Protein AF-A0AAV4MID6-F1 (afdb_monomer_lite)

Foldseek 3Di:
DAAAEEAADADQVVQVVVQVVCVVVDPFFEDGDEVVVVLVVDDLVRVVVVVVRGRYYYYYLQSLLVCQVVCSDDQLSHAEYEYEQLLQLDDPRSVLNSLVSLVPDDPNSHHHYHYDHPDNHPDDDDPVCVVVSQVVSCVSRVHDDDDDPCVPVVVVVDDDDDDDDDDDDDDDDPPVNVVVVVVVVVVVVVPDPDPPPDPPPPDDDD

Radius of gyration: 27.89 Å; chains: 1; bounding box: 50×65×73 Å

pLDDT: mean 86.27, std 14.61, range [38.69, 98.69]

InterPro domains:
  IPR011545 DEAD/DEAH-box helicase domain [PF00270] (3-120)
  IPR014001 Helicase superfamily 1/2, ATP-binding domain [PS51192] (1-138)
  IPR027417 P-loop containing nucleoside triphosphate hydrolase [G3DSA:3.40.50.300] (1-186)
  IPR027417 P-loop containing nucleoside triphosphate hydrolase [SSF52540] (3-129)
  IPR051363 RIG-I-like Receptor (RLR) Helicase [PTHR14074] (3-171)

Structure (mmCIF, N/CA/C/O backbone):
data_AF-A0AAV4MID6-F1
#
_entry.id   AF-A0AAV4MID6-F1
#
loop_
_atom_site.group_PDB
_atom_site.id
_atom_site.type_symbol
_atom_site.label_atom_id
_atom_site.label_alt_id
_atom_site.label_comp_id
_atom_site.label_asym_id
_atom_site.label_entity_id
_atom_site.label_seq_id
_atom_site.pdbx_PDB_ins_code
_atom_site.Cartn_x
_atom_site.Cartn_y
_atom_site.Cartn_z
_atom_site.occupancy
_atom_site.B_iso_or_equiv
_atom_site.auth_seq_id
_atom_site.auth_comp_id
_atom_site.auth_asym_id
_atom_site.auth_atom_id
_atom_site.pdbx_PDB_model_num
ATOM 1 N N . MET A 1 1 ? -12.714 -1.075 19.128 1.00 76.81 1 MET A N 1
ATOM 2 C CA . MET A 1 1 ? -12.315 -1.092 17.704 1.00 76.81 1 MET A CA 1
ATOM 3 C C . MET A 1 1 ? -11.416 -2.290 17.463 1.00 76.81 1 MET A C 1
ATOM 5 O O . MET A 1 1 ? -10.463 -2.462 18.208 1.00 76.81 1 MET A O 1
ATOM 9 N N . GLU A 1 2 ? -11.750 -3.137 16.501 1.00 91.62 2 GLU A N 1
ATOM 10 C CA . GLU A 1 2 ? -10.961 -4.311 16.098 1.00 91.62 2 GLU A CA 1
ATOM 11 C C . GLU A 1 2 ? -9.801 -3.912 15.172 1.00 91.62 2 GLU A C 1
ATOM 13 O O . GLU A 1 2 ? -9.639 -2.729 14.867 1.00 91.62 2 GLU A O 1
ATOM 18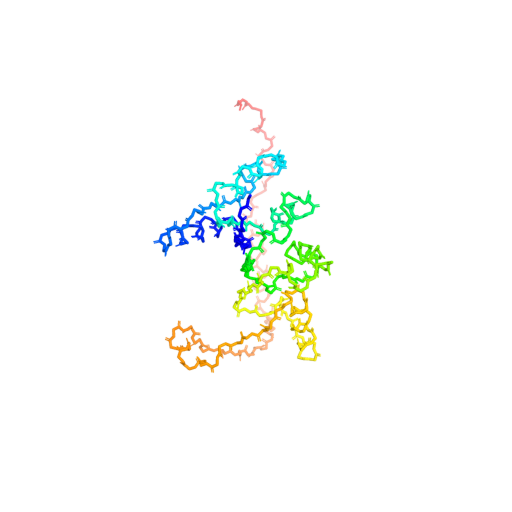 N N . LYS A 1 3 ? -8.945 -4.865 14.774 1.00 95.25 3 LYS A N 1
ATOM 19 C CA . LYS A 1 3 ? -7.865 -4.564 13.827 1.00 95.25 3 LYS A CA 1
ATOM 20 C C . LYS A 1 3 ? -8.379 -4.448 12.385 1.00 95.25 3 LYS A C 1
ATOM 22 O O . LYS A 1 3 ? -9.424 -5.004 12.053 1.00 95.25 3 LYS A O 1
ATOM 27 N N . ARG A 1 4 ? -7.644 -3.720 11.541 1.00 98.00 4 ARG A N 1
ATOM 28 C CA . ARG A 1 4 ? -8.012 -3.397 10.154 1.00 98.00 4 ARG A CA 1
ATOM 29 C C . ARG A 1 4 ? -6.935 -3.750 9.152 1.00 98.00 4 ARG A C 1
ATOM 31 O O . ARG A 1 4 ? -5.747 -3.734 9.477 1.00 98.00 4 ARG A O 1
ATOM 38 N N . ILE A 1 5 ? -7.373 -4.053 7.939 1.00 98.50 5 ILE A N 1
ATOM 39 C CA . ILE A 1 5 ? -6.509 -4.300 6.791 1.00 98.50 5 ILE A CA 1
ATOM 40 C C . ILE A 1 5 ? -6.579 -3.077 5.884 1.00 98.50 5 ILE A C 1
ATOM 42 O O . ILE A 1 5 ? -7.665 -2.602 5.559 1.00 98.50 5 ILE A O 1
ATOM 46 N N . PHE A 1 6 ? -5.419 -2.585 5.468 1.00 98.50 6 PHE A N 1
ATOM 47 C CA . PHE A 1 6 ? -5.311 -1.509 4.492 1.00 98.50 6 PHE A CA 1
ATOM 48 C C . PHE A 1 6 ? -4.705 -2.067 3.212 1.00 98.50 6 PHE A C 1
ATOM 50 O O . PHE A 1 6 ? -3.681 -2.748 3.265 1.00 98.50 6 PHE A O 1
ATOM 57 N N . PHE A 1 7 ? -5.333 -1.781 2.075 1.00 98.69 7 PHE A N 1
ATOM 58 C CA . PHE A 1 7 ? -4.825 -2.123 0.751 1.00 98.69 7 PHE A CA 1
ATOM 59 C C . PHE A 1 7 ? -4.582 -0.828 -0.016 1.00 98.69 7 PHE A C 1
ATOM 61 O O . PHE A 1 7 ? -5.522 -0.126 -0.392 1.00 98.69 7 PHE A O 1
ATOM 68 N N . LEU A 1 8 ? -3.315 -0.498 -0.239 1.00 98.38 8 LEU A N 1
ATOM 69 C CA . LEU A 1 8 ? -2.931 0.729 -0.912 1.00 98.38 8 LEU A CA 1
ATOM 70 C C . LEU A 1 8 ? -2.669 0.480 -2.389 1.00 98.38 8 LEU A C 1
ATOM 72 O O . LEU A 1 8 ? -1.911 -0.419 -2.737 1.00 98.38 8 LEU A O 1
ATOM 76 N N . VAL A 1 9 ? -3.239 1.327 -3.238 1.00 97.62 9 VAL A N 1
ATOM 77 C CA . VAL A 1 9 ? -3.072 1.282 -4.696 1.00 97.62 9 VAL A CA 1
ATOM 78 C C . VAL A 1 9 ? -2.577 2.623 -5.240 1.00 97.62 9 VAL A C 1
ATOM 80 O O . VAL A 1 9 ? -2.781 3.662 -4.602 1.00 97.62 9 VAL A O 1
ATOM 83 N N . PRO A 1 10 ? -1.919 2.643 -6.410 1.00 93.56 10 PRO A N 1
ATOM 84 C CA . PRO A 1 10 ? -1.339 3.872 -6.939 1.00 93.56 10 PRO A CA 1
ATOM 85 C C . PRO A 1 10 ? -2.355 4.822 -7.586 1.00 93.56 10 PRO A C 1
ATOM 87 O O . PRO A 1 10 ? -2.051 6.002 -7.742 1.00 93.56 10 PRO A O 1
ATOM 90 N N . THR A 1 11 ? -3.528 4.338 -8.010 1.00 94.00 11 THR A N 1
ATOM 91 C CA . THR A 1 11 ? -4.498 5.136 -8.779 1.00 94.00 11 THR A CA 1
ATOM 92 C C . THR A 1 11 ? -5.935 4.897 -8.324 1.00 94.00 11 THR A C 1
ATOM 94 O O . THR A 1 11 ? -6.267 3.845 -7.782 1.00 94.00 11 THR A O 1
ATOM 97 N N . VAL A 1 12 ? -6.807 5.878 -8.574 1.00 94.19 12 VAL A N 1
ATOM 98 C CA . VAL A 1 12 ? -8.234 5.818 -8.214 1.00 94.19 12 VAL A CA 1
ATOM 99 C C . VAL A 1 12 ? -8.982 4.659 -8.894 1.00 94.19 12 VAL A C 1
ATOM 101 O O . VAL A 1 12 ? -9.697 3.949 -8.187 1.00 94.19 12 VAL A O 1
ATOM 104 N N . PRO A 1 13 ? -8.809 4.368 -10.202 1.00 96.12 13 PRO A N 1
ATOM 105 C CA . PRO A 1 13 ? -9.476 3.219 -10.823 1.00 96.12 13 PRO A CA 1
ATOM 106 C C . PRO A 1 13 ? -9.149 1.885 -10.138 1.00 96.12 13 PRO A C 1
ATOM 108 O O . PRO A 1 13 ? -10.034 1.046 -9.951 1.00 96.12 13 PRO A O 1
ATOM 111 N N . LEU A 1 14 ? -7.899 1.719 -9.691 1.00 96.81 14 LEU A N 1
ATOM 112 C CA . LEU A 1 14 ? -7.470 0.524 -8.968 1.00 96.81 14 LEU A CA 1
ATOM 113 C C . LEU A 1 14 ? -8.132 0.404 -7.592 1.00 96.81 14 LEU A C 1
ATOM 115 O O . LEU A 1 14 ? -8.337 -0.717 -7.133 1.00 96.81 14 LEU A O 1
ATOM 119 N N . VAL A 1 15 ? -8.528 1.513 -6.952 1.00 97.75 15 VAL A N 1
ATOM 120 C CA . VAL A 1 15 ? -9.253 1.464 -5.669 1.00 97.75 15 VAL A CA 1
ATOM 121 C C . VAL A 1 15 ? -10.560 0.709 -5.863 1.00 97.75 15 VAL A C 1
ATOM 123 O O . VAL A 1 15 ? -10.844 -0.254 -5.150 1.00 97.75 15 VAL A O 1
ATOM 126 N N . THR A 1 16 ? -11.341 1.113 -6.864 1.00 96.50 16 THR A N 1
ATOM 127 C CA . THR A 1 16 ? -12.636 0.498 -7.166 1.00 96.50 16 THR A CA 1
ATOM 128 C C . THR A 1 16 ? -12.471 -0.949 -7.618 1.00 96.50 16 THR A C 1
ATOM 130 O O . THR A 1 16 ? -13.215 -1.817 -7.155 1.00 96.50 16 THR A O 1
ATOM 133 N N . GLN A 1 17 ? -11.483 -1.221 -8.476 1.00 97.69 17 GLN A N 1
ATOM 134 C CA . GLN A 1 17 ? -11.207 -2.565 -8.978 1.00 97.69 17 GLN A CA 1
ATOM 135 C C . GLN A 1 17 ? -10.830 -3.525 -7.845 1.00 97.69 17 GLN A C 1
ATOM 137 O O . GLN A 1 17 ? -11.485 -4.553 -7.683 1.00 97.69 17 GLN A O 1
ATOM 142 N N . GLN A 1 18 ? -9.833 -3.179 -7.027 1.00 98.12 18 GLN A N 1
ATOM 143 C CA . GLN A 1 18 ? -9.370 -4.057 -5.951 1.00 98.12 18 GLN A CA 1
ATOM 144 C C . GLN A 1 18 ? -10.427 -4.214 -4.857 1.00 98.12 18 GLN A C 1
ATOM 146 O O . GLN A 1 18 ? -10.680 -5.329 -4.404 1.00 98.12 18 GLN A O 1
ATOM 151 N N . ALA A 1 19 ? -11.128 -3.136 -4.487 1.00 98.12 19 ALA A N 1
ATOM 152 C CA . ALA A 1 19 ? -12.228 -3.229 -3.531 1.00 98.12 19 ALA A CA 1
ATOM 153 C C . ALA A 1 19 ? -13.337 -4.167 -4.023 1.00 98.12 19 ALA A C 1
ATOM 155 O O . ALA A 1 19 ? -13.889 -4.917 -3.223 1.00 98.12 19 ALA A O 1
ATOM 156 N N . LYS A 1 20 ? -13.670 -4.138 -5.322 1.00 98.19 20 LYS A N 1
ATOM 157 C CA . LYS A 1 20 ? -14.649 -5.058 -5.911 1.00 98.19 20 LYS A CA 1
ATOM 158 C C . LYS A 1 20 ? -14.149 -6.498 -5.857 1.00 98.19 20 LYS A C 1
ATOM 160 O O . LYS A 1 20 ? -14.863 -7.348 -5.346 1.00 98.19 20 LYS A O 1
ATOM 165 N N . THR A 1 21 ? -12.925 -6.758 -6.309 1.00 98.25 21 THR A N 1
ATOM 166 C CA . THR A 1 21 ? -12.352 -8.110 -6.296 1.00 98.25 21 THR A CA 1
ATOM 167 C C . THR A 1 21 ? -12.353 -8.710 -4.892 1.00 98.25 21 THR A C 1
ATOM 169 O O . THR A 1 21 ? -12.779 -9.846 -4.726 1.00 98.25 21 THR A O 1
ATOM 172 N N . ILE A 1 22 ? -11.945 -7.954 -3.869 1.00 98.19 22 ILE A N 1
ATOM 173 C CA . ILE A 1 22 ? -11.921 -8.459 -2.488 1.00 98.19 22 ILE A CA 1
ATOM 174 C C . ILE A 1 22 ? -13.345 -8.747 -1.986 1.00 98.19 22 ILE A C 1
ATOM 176 O O . ILE A 1 22 ? -13.558 -9.783 -1.361 1.00 98.19 22 ILE A O 1
ATOM 180 N N . ARG A 1 23 ? -14.327 -7.886 -2.295 1.00 98.19 23 ARG A N 1
ATOM 181 C CA . ARG A 1 23 ? -15.744 -8.128 -1.948 1.00 98.19 23 ARG A CA 1
ATOM 182 C C . ARG A 1 23 ? -16.313 -9.371 -2.610 1.00 98.19 23 ARG A C 1
ATOM 184 O O . ARG A 1 23 ? -17.072 -10.092 -1.984 1.00 98.19 23 ARG A O 1
ATOM 191 N N . ASP A 1 24 ? -15.959 -9.610 -3.865 1.00 98.25 24 ASP A N 1
ATOM 192 C CA . ASP A 1 24 ? -16.519 -10.725 -4.627 1.00 98.25 24 ASP A CA 1
ATOM 193 C C . ASP A 1 24 ? -15.945 -12.085 -4.186 1.00 98.25 24 ASP A C 1
ATOM 195 O O . ASP A 1 24 ? -16.550 -13.119 -4.455 1.00 98.25 24 ASP A O 1
ATOM 199 N N . HIS A 1 25 ? -14.785 -12.097 -3.517 1.00 98.19 25 HIS A N 1
ATOM 200 C CA . HIS A 1 25 ? -14.069 -13.323 -3.138 1.00 98.19 25 HIS A CA 1
ATOM 201 C C . HIS A 1 25 ? -13.961 -13.541 -1.621 1.00 98.19 25 HIS A C 1
ATOM 203 O O . HIS A 1 25 ? -13.344 -14.516 -1.191 1.00 98.19 25 HIS A O 1
ATOM 209 N N . THR A 1 26 ? -14.513 -12.644 -0.799 1.00 97.44 26 THR A N 1
ATOM 210 C CA . THR A 1 26 ? -14.467 -12.745 0.666 1.00 97.44 26 THR A CA 1
ATOM 211 C C . THR A 1 26 ? -15.752 -12.206 1.289 1.00 97.44 26 THR A C 1
ATOM 213 O O . THR A 1 26 ? -16.369 -11.300 0.741 1.00 97.44 26 THR A O 1
ATOM 216 N N . ASP A 1 27 ? -16.099 -12.682 2.484 1.00 97.50 27 ASP A N 1
ATOM 217 C CA . ASP A 1 27 ? -17.238 -12.161 3.259 1.00 97.50 27 ASP A CA 1
ATOM 218 C C . ASP A 1 27 ? -16.888 -10.904 4.086 1.00 97.50 27 ASP A C 1
ATOM 220 O O . ASP A 1 27 ? -17.643 -10.493 4.970 1.00 97.50 27 ASP A O 1
ATOM 224 N N . LEU A 1 28 ? -15.722 -10.295 3.836 1.00 97.62 28 LEU A N 1
ATOM 225 C CA . LEU A 1 28 ? -15.238 -9.143 4.594 1.00 97.62 28 LEU A CA 1
ATOM 226 C C . LEU A 1 28 ? -15.978 -7.862 4.200 1.00 97.62 28 LEU A C 1
ATOM 228 O O . LEU A 1 28 ? -16.299 -7.615 3.033 1.00 97.62 28 LEU A O 1
ATOM 232 N N . LYS A 1 29 ? -16.156 -6.962 5.169 1.00 98.12 29 LYS A N 1
ATOM 233 C CA . LYS A 1 29 ? -16.682 -5.616 4.910 1.00 98.12 29 LYS A CA 1
ATOM 234 C C . LYS A 1 29 ? -15.594 -4.738 4.300 1.00 98.12 29 LYS A C 1
ATOM 236 O O . LYS A 1 29 ? -14.706 -4.255 5.002 1.00 98.12 29 LYS A O 1
ATOM 241 N N . VAL A 1 30 ? -15.665 -4.512 2.993 1.00 98.50 30 VAL A N 1
ATOM 242 C CA . VAL A 1 30 ? -14.638 -3.781 2.237 1.00 98.50 30 VAL A CA 1
ATOM 243 C C . VAL A 1 30 ? -15.200 -2.466 1.704 1.00 98.50 30 VAL A C 1
ATOM 245 O O . VAL A 1 30 ? -16.280 -2.447 1.109 1.00 98.50 30 VAL A O 1
ATOM 248 N N . LYS A 1 31 ? -14.429 -1.381 1.809 1.00 97.94 31 LYS A N 1
ATOM 249 C CA . LYS A 1 31 ? -14.756 -0.095 1.172 1.00 97.94 31 LYS A CA 1
ATOM 250 C C . LYS A 1 31 ? -13.534 0.544 0.522 1.00 97.94 31 LYS A C 1
ATOM 252 O O . LYS A 1 31 ? -12.415 0.407 1.014 1.00 97.94 31 LYS A O 1
ATOM 257 N N . GLY A 1 32 ? -13.772 1.197 -0.614 1.00 97.69 32 GLY A N 1
ATOM 258 C CA . GLY A 1 32 ? -12.782 1.981 -1.348 1.00 97.69 32 GLY A CA 1
ATOM 259 C C . GLY A 1 32 ? -12.867 3.467 -0.988 1.00 97.69 32 GLY A C 1
ATOM 260 O O . GLY A 1 32 ? -13.975 3.970 -0.814 1.00 97.69 32 GLY A O 1
ATOM 261 N N . TYR A 1 33 ? -11.724 4.150 -0.907 1.00 96.69 33 TYR A N 1
ATOM 262 C CA . TYR A 1 33 ? -11.608 5.578 -0.589 1.00 96.69 33 TYR A CA 1
ATOM 263 C C . TYR A 1 33 ? -10.692 6.279 -1.602 1.00 96.69 33 TYR A C 1
ATOM 265 O O . TYR A 1 33 ? -9.573 5.829 -1.859 1.00 96.69 33 TYR A O 1
ATOM 273 N N . TYR A 1 34 ? -11.168 7.378 -2.185 1.00 92.19 34 TYR A N 1
ATOM 274 C CA . TYR A 1 34 ? -10.456 8.190 -3.177 1.00 92.19 34 TYR A CA 1
ATOM 275 C C . TYR A 1 34 ? -10.885 9.664 -3.074 1.00 92.19 34 TYR A C 1
ATOM 277 O O . TYR A 1 34 ? -11.930 9.957 -2.501 1.00 92.19 34 TYR A O 1
ATOM 285 N N . GLY A 1 35 ? -10.082 10.589 -3.613 1.00 83.44 35 GLY A N 1
ATOM 286 C CA . GLY A 1 35 ? -10.215 12.035 -3.356 1.00 83.44 35 GLY A CA 1
ATOM 287 C C . GLY A 1 35 ? -11.580 12.650 -3.696 1.00 83.44 35 GLY A C 1
ATOM 288 O O . GLY A 1 35 ? -12.053 13.514 -2.970 1.00 83.44 35 GLY A O 1
ATOM 289 N N . GLU A 1 36 ? -12.274 12.163 -4.729 1.00 84.94 36 GLU A N 1
ATOM 290 C CA . GLU A 1 36 ? -13.616 12.663 -5.094 1.00 84.94 36 GLU A CA 1
ATOM 291 C C . GLU A 1 36 ? -14.698 12.365 -4.039 1.00 84.94 36 GLU A C 1
ATOM 293 O O . GLU A 1 36 ? -15.792 12.919 -4.104 1.00 84.94 36 GLU A O 1
ATOM 298 N N . MET A 1 37 ? -14.407 11.519 -3.046 1.00 83.88 37 MET A N 1
ATOM 299 C CA . MET A 1 37 ? -15.292 11.266 -1.904 1.00 83.88 37 MET A CA 1
ATOM 300 C C . MET A 1 37 ? -15.166 12.325 -0.794 1.00 83.88 37 MET A C 1
ATOM 302 O O . MET A 1 37 ? -15.711 12.124 0.291 1.00 83.88 37 MET A O 1
ATOM 306 N N . ASP A 1 38 ? -14.426 13.412 -1.048 1.00 82.38 38 ASP A N 1
ATOM 307 C CA . ASP A 1 38 ? -14.145 14.500 -0.102 1.00 82.38 38 ASP A CA 1
ATOM 308 C C . ASP A 1 38 ? -13.537 13.998 1.220 1.00 82.38 38 ASP A C 1
ATOM 310 O O . ASP A 1 38 ? -13.758 14.535 2.298 1.00 82.38 38 ASP A O 1
ATOM 314 N N . VAL A 1 39 ? -12.758 12.917 1.140 1.00 83.62 39 VAL A N 1
ATOM 315 C CA . VAL A 1 39 ? -12.121 12.274 2.303 1.00 83.62 39 VAL A CA 1
ATOM 316 C C . VAL A 1 39 ? -11.102 13.174 3.001 1.00 83.62 39 VAL A C 1
ATOM 318 O O . VAL A 1 39 ? -10.776 12.938 4.163 1.00 83.62 39 VAL A O 1
ATOM 321 N N . ASP A 1 40 ? -10.617 14.205 2.308 1.00 79.12 40 ASP A N 1
ATOM 322 C CA . ASP A 1 40 ? -9.674 15.189 2.839 1.00 79.12 40 ASP A CA 1
ATOM 323 C C . ASP A 1 40 ? -10.341 16.158 3.832 1.00 79.12 40 ASP A C 1
ATOM 325 O O . ASP A 1 40 ? -9.654 16.745 4.668 1.00 79.12 40 ASP A O 1
ATOM 329 N N . SER A 1 41 ? -11.670 16.314 3.774 1.00 83.69 41 SER A N 1
ATOM 330 C CA . SER A 1 41 ? -12.437 17.155 4.702 1.00 83.69 41 SER A CA 1
ATOM 331 C C . SER A 1 41 ? -12.907 16.402 5.953 1.00 83.69 41 SER A C 1
ATOM 333 O O . SER A 1 41 ? -13.449 17.010 6.879 1.00 83.69 41 SER A O 1
ATOM 335 N N . TRP A 1 42 ? -12.707 15.081 5.998 1.00 91.50 42 TRP A N 1
ATOM 336 C CA . TRP A 1 42 ? -13.219 14.239 7.072 1.00 91.50 42 TRP A CA 1
ATOM 337 C C . TRP A 1 42 ? -12.438 14.434 8.364 1.00 91.50 42 TRP A C 1
ATOM 339 O O . TRP A 1 42 ? -11.207 14.382 8.402 1.00 91.50 42 TRP A O 1
ATOM 349 N N . ASP A 1 43 ? -13.181 14.588 9.454 1.00 92.00 43 ASP A N 1
ATOM 350 C CA . ASP A 1 43 ? -12.614 14.622 10.788 1.00 92.00 43 ASP A CA 1
ATOM 351 C C . ASP A 1 43 ? -12.318 13.213 11.329 1.00 92.00 43 ASP A C 1
ATOM 353 O O . ASP A 1 43 ? -12.561 12.168 10.710 1.00 92.00 43 ASP A O 1
ATOM 357 N N . LYS A 1 44 ? -11.752 13.191 12.535 1.00 93.31 44 LYS A N 1
ATOM 358 C CA . LYS A 1 44 ? -11.392 11.956 13.222 1.00 93.31 44 LYS A CA 1
ATOM 359 C C . LYS A 1 44 ? -12.608 11.072 13.510 1.00 93.31 44 LYS A C 1
ATOM 361 O O . LYS A 1 44 ? -12.481 9.850 13.437 1.00 93.31 44 LYS A O 1
ATOM 366 N N . ASP A 1 45 ? -13.754 11.659 13.844 1.00 95.31 45 ASP A N 1
ATOM 367 C CA . ASP A 1 45 ? -14.951 10.904 14.217 1.00 95.31 45 ASP A CA 1
ATOM 368 C C . ASP A 1 45 ? -15.524 10.175 13.001 1.00 95.31 45 ASP A C 1
ATOM 370 O O . ASP A 1 45 ? -15.856 8.987 13.094 1.00 95.31 45 ASP A O 1
ATOM 374 N N . LYS A 1 46 ? -15.512 10.826 11.832 1.00 95.31 46 LYS A N 1
ATOM 375 C CA . LYS A 1 46 ? -15.898 10.190 10.574 1.00 95.31 46 LYS A CA 1
ATOM 376 C C . LYS A 1 46 ? -14.984 9.021 10.218 1.00 95.31 46 LYS A C 1
ATOM 378 O O . LYS A 1 46 ? -15.471 7.941 9.889 1.00 95.31 46 LYS A O 1
ATOM 383 N N . TRP A 1 47 ? -13.666 9.180 10.342 1.00 95.75 47 TRP A N 1
ATOM 384 C CA . TRP A 1 47 ? -12.735 8.068 10.116 1.00 95.75 47 TRP A CA 1
ATOM 385 C C . TRP A 1 47 ? -12.939 6.919 11.107 1.00 95.75 47 TRP A C 1
ATOM 387 O O . TRP A 1 47 ? -12.902 5.755 10.711 1.00 95.75 47 TRP A O 1
ATOM 397 N N . ILE A 1 48 ? -13.201 7.221 12.382 1.00 95.88 48 ILE A N 1
ATOM 398 C CA . ILE A 1 48 ? -13.509 6.205 13.395 1.00 95.88 48 ILE A CA 1
ATOM 399 C C . ILE A 1 48 ? -14.761 5.408 13.016 1.00 95.88 48 ILE A C 1
ATOM 401 O O . ILE A 1 48 ? -14.738 4.183 13.148 1.00 95.88 48 ILE A O 1
ATOM 405 N N . GLU A 1 49 ? -15.819 6.063 12.537 1.00 96.12 49 GLU A N 1
ATOM 406 C CA . GLU A 1 49 ? -17.032 5.401 12.041 1.00 96.12 49 GLU A CA 1
ATOM 407 C C . GLU A 1 49 ? -16.703 4.440 10.885 1.00 96.12 49 GLU A C 1
ATOM 409 O O . GLU A 1 49 ? -17.089 3.269 10.895 1.00 96.12 49 GLU A O 1
ATOM 414 N N . GLU A 1 50 ? -15.916 4.899 9.912 1.00 96.75 50 GLU A N 1
ATOM 415 C CA . GLU A 1 50 ? -15.511 4.094 8.757 1.00 96.75 50 GLU A CA 1
ATOM 416 C C . GLU A 1 50 ? -14.651 2.894 9.165 1.00 96.75 50 GLU A C 1
ATOM 418 O O . GLU A 1 50 ? -14.872 1.779 8.681 1.00 96.75 50 GLU A O 1
ATOM 423 N N . PHE A 1 51 ? -13.738 3.084 10.123 1.00 96.88 51 PHE A N 1
ATOM 424 C CA . PHE A 1 51 ? -12.995 1.989 10.734 1.00 96.88 51 PHE A CA 1
ATOM 425 C C . PHE A 1 51 ? -13.908 1.063 11.535 1.00 96.88 51 PHE A C 1
ATOM 427 O O . PHE A 1 51 ? -13.576 -0.097 11.693 1.00 96.88 51 PHE A O 1
ATOM 434 N N . GLN A 1 52 ? -15.041 1.485 12.083 1.00 96.44 52 GLN A N 1
ATOM 435 C CA . GLN A 1 52 ? -15.936 0.558 12.788 1.00 96.44 52 GLN A CA 1
ATOM 436 C C . GLN A 1 52 ? -16.755 -0.298 11.818 1.00 96.44 52 GLN A C 1
ATOM 438 O O . GLN A 1 52 ? -16.960 -1.482 12.089 1.00 96.44 52 GLN A O 1
ATOM 443 N N . ASN A 1 53 ? -17.145 0.273 10.681 1.00 97.06 53 ASN A N 1
ATOM 444 C CA . ASN A 1 53 ? -18.045 -0.362 9.722 1.00 97.06 53 ASN A CA 1
ATOM 445 C C . ASN A 1 53 ? -17.348 -1.262 8.692 1.00 97.06 53 ASN A C 1
ATOM 447 O O . ASN A 1 53 ? -18.001 -2.143 8.134 1.00 97.06 53 ASN A O 1
ATOM 451 N N . HIS A 1 54 ? -16.043 -1.089 8.466 1.00 97.94 54 HIS A N 1
ATOM 452 C CA . HIS A 1 54 ? -15.289 -1.839 7.457 1.00 97.94 54 HIS A CA 1
ATOM 453 C C . HIS A 1 54 ? -14.069 -2.534 8.060 1.00 97.94 54 HIS A C 1
ATOM 455 O O . HIS A 1 54 ? -13.407 -2.004 8.949 1.00 97.94 54 HIS A O 1
ATOM 461 N N . GLU A 1 55 ? -13.761 -3.724 7.554 1.00 98.19 55 GLU A N 1
ATOM 462 C CA . GLU A 1 55 ? -12.613 -4.547 7.944 1.00 98.19 55 GLU A CA 1
ATOM 463 C C . GLU A 1 55 ? -11.420 -4.328 7.007 1.00 98.19 55 GLU A C 1
ATOM 465 O O . GLU A 1 55 ? -10.271 -4.307 7.462 1.00 98.19 55 GLU A O 1
ATOM 470 N N . VAL A 1 56 ? -11.702 -4.119 5.714 1.00 98.56 56 VAL A N 1
ATOM 471 C CA . VAL A 1 56 ? -10.711 -3.858 4.665 1.00 98.56 56 VAL A CA 1
ATOM 472 C C . VAL A 1 56 ? -10.957 -2.484 4.054 1.00 98.56 56 VAL A C 1
ATOM 474 O O . VAL A 1 56 ? -12.040 -2.191 3.541 1.00 98.56 56 VAL A O 1
ATOM 477 N N . LEU A 1 57 ? -9.930 -1.643 4.076 1.00 98.50 57 LEU A N 1
ATOM 478 C CA . LEU A 1 57 ? -9.970 -0.302 3.517 1.00 98.50 57 LEU A CA 1
ATOM 479 C C . LEU A 1 57 ? -9.009 -0.223 2.333 1.00 98.50 57 LEU A C 1
ATOM 481 O O . LEU A 1 57 ? -7.795 -0.338 2.502 1.00 98.50 57 LEU A O 1
ATOM 485 N N . VAL A 1 58 ? -9.558 -0.038 1.135 1.00 98.62 58 VAL A N 1
ATOM 486 C CA . VAL A 1 58 ? -8.780 0.112 -0.099 1.00 98.62 58 VAL A CA 1
ATOM 487 C C . VAL A 1 58 ? -8.664 1.595 -0.419 1.00 98.62 58 VAL A C 1
ATOM 489 O O . VAL A 1 58 ? -9.680 2.280 -0.476 1.00 98.62 58 VAL A O 1
ATOM 492 N N . MET A 1 59 ? -7.462 2.124 -0.615 1.00 98.06 59 MET A N 1
ATOM 493 C CA . MET A 1 59 ? -7.289 3.565 -0.829 1.00 98.06 59 MET A CA 1
ATOM 494 C C . MET A 1 59 ? -6.009 3.909 -1.578 1.00 98.06 59 MET A C 1
ATOM 496 O O . MET A 1 59 ? -5.132 3.067 -1.773 1.00 98.06 59 MET A O 1
ATOM 500 N N . THR A 1 60 ? -5.890 5.164 -1.997 1.00 96.62 60 THR A N 1
ATOM 501 C CA . THR A 1 60 ? -4.630 5.676 -2.534 1.00 96.62 60 THR A CA 1
ATOM 502 C C . THR A 1 60 ? -3.603 5.897 -1.423 1.00 96.62 60 THR A C 1
ATOM 504 O O . THR A 1 60 ? -3.935 6.044 -0.245 1.00 96.62 60 THR A O 1
ATOM 507 N N . ALA A 1 61 ? -2.329 5.943 -1.814 1.00 95.12 61 ALA A N 1
ATOM 508 C CA . ALA A 1 61 ? -1.209 6.199 -0.910 1.00 95.12 61 ALA A CA 1
ATOM 509 C C . ALA A 1 61 ? -1.385 7.477 -0.069 1.00 95.12 61 ALA A C 1
ATOM 511 O O . ALA A 1 61 ? -1.028 7.506 1.106 1.00 95.12 61 ALA A O 1
ATOM 512 N N . GLU A 1 62 ? -1.939 8.521 -0.686 1.00 94.25 62 GLU A N 1
ATOM 513 C CA . GLU A 1 62 ? -2.064 9.849 -0.090 1.00 94.25 62 GLU A CA 1
ATOM 514 C C . GLU A 1 62 ? -3.085 9.883 1.049 1.00 94.25 62 GLU A C 1
ATOM 516 O O . GLU A 1 62 ? -2.798 10.404 2.124 1.00 94.25 62 GLU A O 1
ATOM 521 N N . ILE A 1 63 ? -4.234 9.232 0.864 1.00 95.69 63 ILE A N 1
ATOM 522 C CA . ILE A 1 63 ? -5.270 9.135 1.901 1.00 95.69 63 ILE A CA 1
ATOM 523 C C . ILE A 1 63 ? -4.719 8.393 3.119 1.00 95.69 63 ILE A C 1
ATOM 525 O O . ILE A 1 63 ? -4.889 8.829 4.256 1.00 95.69 63 ILE A O 1
ATOM 529 N N . PHE A 1 64 ? -3.994 7.294 2.892 1.00 96.62 64 PHE A N 1
ATOM 530 C CA . PHE A 1 64 ? -3.374 6.555 3.987 1.00 96.62 64 PHE A CA 1
ATOM 531 C C . PHE A 1 64 ? -2.321 7.383 4.729 1.00 96.62 64 PHE A C 1
ATOM 533 O O . PHE A 1 64 ? -2.267 7.344 5.959 1.00 96.62 64 PHE A O 1
ATOM 540 N N . ARG A 1 65 ? -1.512 8.161 3.998 1.00 95.25 65 ARG A N 1
ATOM 541 C CA . ARG A 1 65 ? -0.554 9.098 4.592 1.00 95.25 65 ARG A CA 1
ATOM 542 C C . ARG A 1 65 ? -1.267 10.090 5.513 1.00 95.25 65 ARG A C 1
ATOM 544 O O . ARG A 1 65 ? -0.871 10.211 6.665 1.00 95.25 65 ARG A O 1
ATOM 551 N N . ILE A 1 66 ? -2.353 10.716 5.054 1.00 94.00 66 ILE A N 1
ATOM 552 C CA . ILE A 1 66 ? -3.160 11.649 5.860 1.00 94.00 66 ILE A CA 1
ATOM 553 C C . ILE A 1 66 ? -3.685 10.971 7.135 1.00 94.00 66 ILE A C 1
ATOM 555 O O . ILE A 1 66 ? -3.535 11.533 8.221 1.00 94.00 66 ILE A O 1
ATOM 559 N N . ILE A 1 67 ? -4.242 9.758 7.026 1.00 95.38 67 ILE A N 1
ATOM 560 C CA . ILE A 1 67 ? -4.765 8.983 8.167 1.00 95.38 67 ILE A CA 1
ATOM 561 C C . ILE A 1 67 ? -3.688 8.736 9.230 1.00 95.38 67 ILE A C 1
ATOM 563 O O . ILE A 1 67 ? -3.955 8.856 10.431 1.00 95.38 67 ILE A O 1
ATOM 567 N N . VAL A 1 68 ? -2.483 8.359 8.797 1.00 94.94 68 VAL A N 1
ATOM 568 C CA . VAL A 1 68 ? -1.365 8.044 9.692 1.00 94.94 68 VAL A CA 1
ATOM 569 C C . VAL A 1 68 ? -0.751 9.311 10.286 1.00 94.94 68 VAL A C 1
ATOM 571 O O . VAL A 1 68 ? -0.523 9.348 11.495 1.00 94.94 68 VAL A O 1
ATOM 574 N N . ASP A 1 69 ? -0.541 10.354 9.482 1.00 92.94 69 ASP A N 1
ATOM 575 C CA . ASP A 1 69 ? 0.055 11.624 9.919 1.00 92.94 69 ASP A CA 1
ATOM 576 C C . ASP A 1 69 ? -0.811 12.329 10.973 1.00 92.94 69 ASP A C 1
ATOM 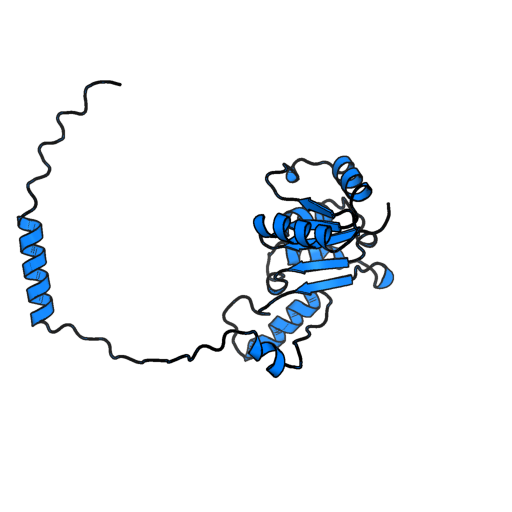578 O O . ASP A 1 69 ? -0.289 12.868 11.948 1.00 92.94 69 ASP A O 1
ATOM 582 N N . HIS A 1 70 ? -2.139 12.263 10.833 1.00 93.38 70 HIS A N 1
ATOM 583 C CA . HIS A 1 70 ? -3.083 12.813 11.814 1.00 93.38 70 HIS A CA 1
ATOM 584 C C . HIS A 1 70 ? -3.440 11.831 12.941 1.00 93.38 70 HIS A C 1
ATOM 586 O O . HIS A 1 70 ? -4.266 12.145 13.802 1.00 93.38 70 HIS A O 1
ATOM 592 N N . ALA A 1 71 ? -2.834 10.638 12.956 1.00 94.00 71 ALA A N 1
ATOM 593 C CA . ALA A 1 71 ? -3.077 9.591 13.945 1.00 94.00 71 ALA A CA 1
ATOM 594 C C . ALA A 1 71 ? -4.574 9.247 14.132 1.00 94.00 71 ALA A C 1
ATOM 596 O O . ALA A 1 71 ? -5.041 9.009 15.254 1.00 94.00 71 ALA A O 1
ATOM 597 N N . PHE A 1 72 ? -5.342 9.199 13.036 1.00 95.50 72 PHE A N 1
ATOM 598 C CA . PHE A 1 72 ? -6.763 8.829 13.077 1.00 95.50 72 PHE A CA 1
ATOM 599 C C . PHE A 1 72 ? -6.969 7.367 13.488 1.00 95.50 72 PHE A C 1
ATOM 601 O O . PHE A 1 72 ? -7.964 7.041 14.136 1.00 95.50 72 PHE A O 1
ATOM 608 N N . ILE A 1 73 ? -5.997 6.499 13.193 1.00 94.88 73 ILE A N 1
ATOM 609 C CA . ILE A 1 73 ? -5.946 5.120 13.678 1.00 94.88 73 ILE A CA 1
ATOM 610 C C . ILE A 1 73 ? -4.633 4.862 14.436 1.00 94.88 73 ILE A C 1
ATOM 612 O O . ILE A 1 73 ? -3.556 5.189 13.937 1.00 94.88 73 ILE A O 1
ATOM 616 N N . PRO A 1 74 ? -4.667 4.234 15.628 1.00 94.12 74 PRO A N 1
ATOM 617 C CA . PRO A 1 74 ? -3.448 3.751 16.266 1.00 94.12 74 PRO A CA 1
ATOM 618 C C . PRO A 1 74 ? -2.789 2.679 15.392 1.00 94.12 74 PRO A C 1
ATOM 620 O O . PRO A 1 74 ? -3.443 1.692 15.059 1.00 94.12 74 PRO A O 1
ATOM 623 N N . LEU A 1 75 ? -1.497 2.807 15.077 1.00 94.31 75 LEU A N 1
ATOM 624 C CA . LEU A 1 75 ? -0.820 1.899 14.137 1.00 94.31 75 LEU A CA 1
ATOM 625 C C . LEU A 1 75 ? -0.928 0.415 14.524 1.00 94.31 75 LEU A C 1
ATOM 627 O O . LEU A 1 75 ? -1.145 -0.424 13.661 1.00 94.31 75 LEU A O 1
ATOM 631 N N . LYS A 1 76 ? -0.927 0.082 15.821 1.00 93.69 76 LYS A N 1
ATOM 632 C CA . LYS A 1 76 ? -1.144 -1.293 16.322 1.00 93.69 76 LYS A CA 1
ATOM 633 C C . LYS A 1 76 ? -2.517 -1.906 16.011 1.00 93.69 76 LYS A C 1
ATOM 635 O O . LYS A 1 76 ? -2.735 -3.106 16.205 1.00 93.69 76 LYS A O 1
ATOM 640 N N . ARG A 1 77 ? -3.486 -1.079 15.601 1.00 95.62 77 ARG A N 1
ATOM 641 C CA . ARG A 1 77 ? -4.799 -1.515 15.101 1.00 95.62 77 ARG A CA 1
ATOM 642 C C . ARG A 1 77 ? -4.754 -1.862 13.615 1.00 95.62 77 ARG A C 1
ATOM 644 O O . ARG A 1 77 ? -5.715 -2.436 13.122 1.00 95.62 77 ARG A O 1
ATOM 651 N N . ILE A 1 78 ? -3.657 -1.603 12.916 1.00 96.94 78 ILE A N 1
ATOM 652 C CA . ILE A 1 78 ? -3.433 -2.120 11.569 1.00 96.94 78 ILE A CA 1
ATOM 653 C C . ILE A 1 78 ? -2.924 -3.560 11.708 1.00 96.94 78 ILE A C 1
ATOM 655 O O . ILE A 1 78 ? -1.910 -3.823 12.350 1.00 96.94 78 ILE A O 1
ATOM 659 N N . GLN A 1 79 ? -3.656 -4.523 11.152 1.00 96.31 79 GLN A N 1
ATOM 660 C CA . GLN A 1 79 ? -3.254 -5.932 11.147 1.00 96.31 79 GLN A CA 1
ATOM 661 C C . GLN A 1 79 ? -2.331 -6.258 9.976 1.00 96.31 79 GLN A C 1
ATOM 663 O O . GLN A 1 79 ? -1.379 -7.029 10.126 1.00 96.31 79 GLN A O 1
ATOM 668 N N . LEU A 1 80 ? -2.665 -5.716 8.810 1.00 97.56 80 LEU A N 1
ATOM 669 C CA . LEU A 1 80 ? -1.984 -5.968 7.554 1.00 97.56 80 LEU A CA 1
ATOM 670 C C . LEU A 1 80 ? -2.062 -4.705 6.697 1.00 97.56 80 LEU A C 1
ATOM 672 O O . LEU A 1 80 ? -3.143 -4.146 6.508 1.00 97.56 80 LEU A O 1
ATOM 676 N N . LEU A 1 81 ? -0.912 -4.281 6.191 1.00 98.19 81 LEU A N 1
ATOM 677 C CA . LEU A 1 81 ? -0.771 -3.222 5.208 1.00 98.19 81 LEU A CA 1
ATOM 678 C C . LEU A 1 81 ? -0.273 -3.844 3.903 1.00 98.19 81 LEU A C 1
ATOM 680 O O . LEU A 1 81 ? 0.875 -4.279 3.820 1.00 98.19 81 LEU A O 1
ATOM 684 N N . ILE A 1 82 ? -1.146 -3.897 2.904 1.00 98.50 82 ILE A N 1
ATOM 685 C CA . ILE A 1 82 ? -0.824 -4.343 1.551 1.00 98.50 82 ILE A CA 1
ATOM 686 C C . ILE A 1 82 ? -0.503 -3.105 0.719 1.00 98.50 82 ILE A C 1
ATOM 688 O O . ILE A 1 82 ? -1.280 -2.152 0.719 1.00 98.50 82 ILE A O 1
ATOM 692 N N . ILE A 1 83 ? 0.632 -3.105 0.026 1.00 98.06 83 ILE A N 1
ATOM 693 C CA . ILE A 1 83 ? 1.067 -1.995 -0.827 1.00 98.06 83 ILE A CA 1
ATOM 694 C C . ILE A 1 83 ? 1.257 -2.527 -2.242 1.00 98.06 83 ILE A C 1
ATOM 696 O O . ILE A 1 83 ? 2.204 -3.269 -2.501 1.00 98.06 83 ILE A O 1
ATOM 700 N N . ASP A 1 84 ? 0.358 -2.144 -3.140 1.00 97.25 84 ASP A N 1
ATOM 701 C CA . ASP A 1 84 ? 0.497 -2.387 -4.571 1.00 97.25 84 ASP A CA 1
ATOM 702 C C . ASP A 1 84 ? 1.506 -1.412 -5.189 1.00 97.25 84 ASP A C 1
ATOM 704 O O . ASP A 1 84 ? 1.657 -0.277 -4.730 1.00 97.25 84 ASP A O 1
ATOM 708 N N . GLU A 1 85 ? 2.234 -1.865 -6.204 1.00 95.38 85 GLU A N 1
ATOM 709 C CA . GLU A 1 85 ? 3.403 -1.172 -6.758 1.00 95.38 85 GLU A CA 1
ATOM 710 C C . GLU A 1 85 ? 4.394 -0.698 -5.675 1.00 95.38 85 GLU A C 1
ATOM 712 O O . GLU A 1 85 ? 4.845 0.455 -5.650 1.00 95.38 85 GLU A O 1
ATOM 717 N N . CYS A 1 86 ? 4.746 -1.601 -4.753 1.00 95.94 86 CYS A N 1
ATOM 718 C CA . CYS A 1 86 ? 5.530 -1.288 -3.555 1.00 95.94 86 CYS A CA 1
ATOM 719 C C . CYS A 1 86 ? 6.921 -0.709 -3.858 1.00 95.94 86 CYS A C 1
ATOM 721 O O . CYS A 1 86 ? 7.480 0.012 -3.029 1.00 95.94 86 CYS A O 1
ATOM 723 N N . HIS A 1 87 ? 7.450 -0.936 -5.066 1.00 94.31 87 HIS A N 1
ATOM 724 C CA . HIS A 1 87 ? 8.694 -0.339 -5.553 1.00 94.31 87 HIS A CA 1
ATOM 725 C C . HIS A 1 87 ? 8.679 1.199 -5.508 1.00 94.31 87 HIS A C 1
ATOM 727 O O . HIS A 1 87 ? 9.729 1.830 -5.374 1.00 94.31 87 HIS A O 1
ATOM 733 N N . ARG A 1 88 ? 7.493 1.821 -5.517 1.00 94.44 88 ARG A N 1
ATOM 734 C CA . ARG A 1 88 ? 7.310 3.271 -5.366 1.00 94.44 88 ARG A CA 1
ATOM 735 C C . ARG A 1 88 ? 7.602 3.793 -3.960 1.00 94.44 88 ARG A C 1
ATOM 737 O O . ARG A 1 88 ? 7.674 5.003 -3.790 1.00 94.44 88 ARG A O 1
ATOM 744 N N . ALA A 1 89 ? 7.779 2.945 -2.944 1.00 94.62 89 ALA A N 1
ATOM 745 C CA . ALA A 1 89 ? 8.075 3.349 -1.563 1.00 94.62 89 ALA A CA 1
ATOM 746 C C . ALA A 1 89 ? 9.517 3.881 -1.382 1.00 94.62 89 ALA A C 1
ATOM 748 O O . ALA A 1 89 ? 10.281 3.423 -0.536 1.00 94.62 89 ALA A O 1
ATOM 749 N N . GLN A 1 90 ? 9.902 4.880 -2.175 1.00 91.69 90 GLN A N 1
ATOM 750 C CA . GLN A 1 90 ? 11.233 5.481 -2.225 1.00 91.69 90 GLN A CA 1
ATOM 751 C C . GLN A 1 90 ? 11.128 7.014 -2.292 1.00 91.69 90 GLN A C 1
ATOM 753 O O . GLN A 1 90 ? 10.069 7.568 -2.588 1.00 91.69 90 GLN A O 1
ATOM 758 N N . GLY A 1 91 ? 12.227 7.711 -1.985 1.00 90.25 91 GLY A N 1
ATOM 759 C CA . GLY A 1 91 ? 12.281 9.178 -2.013 1.00 90.25 91 GLY A CA 1
ATOM 760 C C . GLY A 1 91 ? 11.218 9.841 -1.128 1.00 90.25 91 GLY A C 1
ATOM 761 O O . GLY A 1 91 ? 11.110 9.530 0.058 1.00 90.25 91 GLY A O 1
ATOM 762 N N . GLU A 1 92 ? 10.431 10.733 -1.727 1.00 92.94 92 GLU A N 1
ATOM 763 C CA . GLU A 1 92 ? 9.327 11.453 -1.076 1.00 92.94 92 GLU A CA 1
ATOM 764 C C . GLU A 1 92 ? 7.943 10.935 -1.497 1.00 92.94 92 GLU A C 1
ATOM 766 O O . GLU A 1 92 ? 6.944 11.634 -1.373 1.00 92.94 92 GLU A O 1
ATOM 771 N N . HIS A 1 93 ? 7.858 9.699 -1.999 1.00 95.31 93 HIS A N 1
ATOM 772 C CA . HIS A 1 93 ? 6.568 9.108 -2.346 1.00 95.31 93 HIS A CA 1
ATOM 773 C C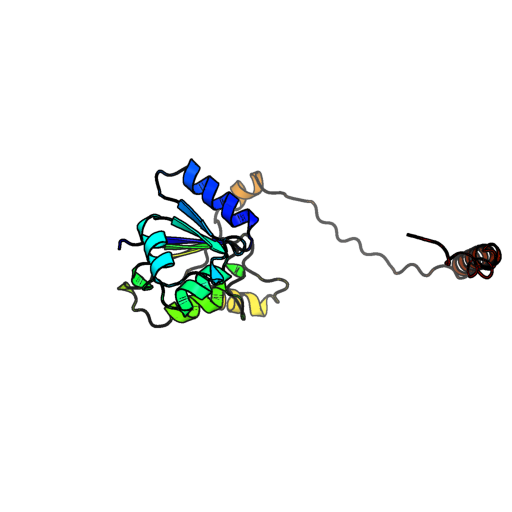 . HIS A 1 93 ? 5.698 8.892 -1.087 1.00 95.31 93 HIS A C 1
ATOM 775 O O . HIS A 1 93 ? 6.230 8.447 -0.059 1.00 95.31 93 HIS A O 1
ATOM 781 N N . PRO A 1 94 ? 4.365 9.091 -1.156 1.00 95.62 94 PRO A N 1
ATOM 782 C CA . PRO A 1 94 ? 3.482 8.981 0.010 1.00 95.62 94 PRO A CA 1
ATOM 78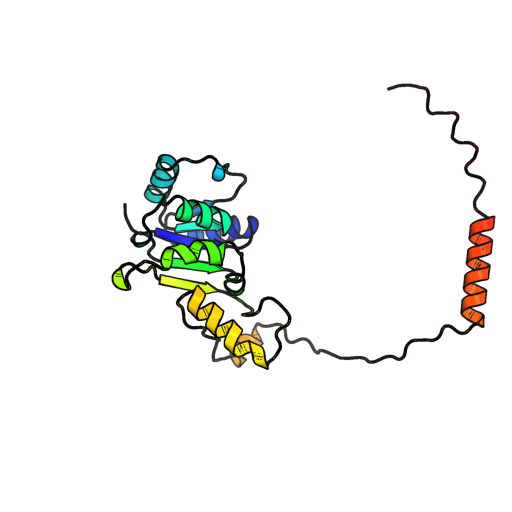3 C C . PRO A 1 94 ? 3.553 7.631 0.735 1.00 95.62 94 PRO A C 1
ATOM 785 O O . PRO A 1 94 ? 3.514 7.595 1.962 1.00 95.62 94 PRO A O 1
ATOM 788 N N . TYR A 1 95 ? 3.774 6.523 0.011 1.00 96.19 95 TYR A N 1
ATOM 789 C CA . TYR A 1 95 ? 4.043 5.210 0.628 1.00 96.19 95 TYR A CA 1
ATOM 790 C C . TYR A 1 95 ? 5.193 5.255 1.633 1.00 96.19 95 TYR A C 1
ATOM 792 O O . TYR A 1 95 ? 5.065 4.771 2.755 1.00 96.19 95 TYR A O 1
ATOM 800 N N . ARG A 1 96 ? 6.326 5.850 1.244 1.00 95.69 96 ARG A N 1
ATOM 801 C CA . ARG A 1 96 ? 7.493 5.945 2.118 1.00 95.69 96 ARG A CA 1
ATOM 802 C C . ARG A 1 96 ? 7.230 6.890 3.278 1.00 95.69 96 ARG A C 1
ATOM 804 O O . ARG A 1 96 ? 7.658 6.596 4.388 1.00 95.69 96 ARG A O 1
ATOM 811 N N . GLN A 1 97 ? 6.544 8.003 3.031 1.00 95.81 97 GLN A N 1
ATOM 812 C CA . GLN A 1 97 ? 6.215 8.974 4.073 1.00 95.81 97 GLN A CA 1
ATOM 813 C C . GLN A 1 97 ? 5.313 8.360 5.149 1.00 95.81 97 GLN A C 1
ATOM 815 O O . GLN A 1 97 ? 5.674 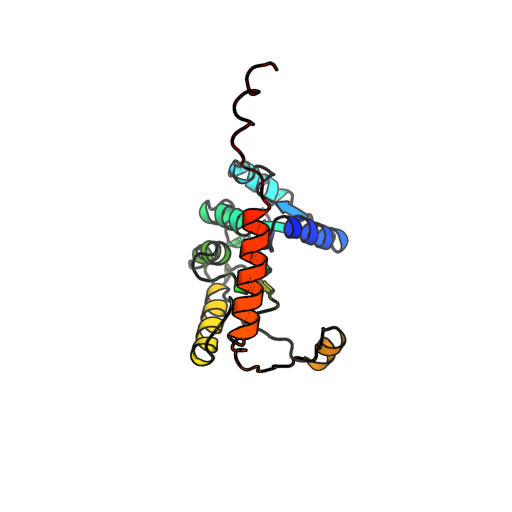8.424 6.320 1.00 95.81 97 GLN A O 1
ATOM 820 N N . ALA A 1 98 ? 4.246 7.655 4.763 1.00 94.88 98 ALA A N 1
ATOM 821 C CA . ALA A 1 98 ? 3.355 6.978 5.707 1.00 94.88 98 ALA A CA 1
ATOM 822 C C . ALA A 1 98 ? 4.090 5.934 6.572 1.00 94.88 98 ALA A C 1
ATOM 824 O O . ALA A 1 98 ? 3.817 5.790 7.764 1.00 94.88 98 ALA A O 1
ATOM 825 N N . LEU A 1 99 ? 5.072 5.231 5.996 1.00 95.06 99 LEU A N 1
ATOM 826 C CA . LEU A 1 99 ? 5.877 4.236 6.710 1.00 95.06 99 LEU A CA 1
ATOM 827 C C . LEU A 1 99 ? 6.898 4.848 7.685 1.00 95.06 99 LEU A C 1
ATOM 829 O O . LEU A 1 99 ? 7.338 4.152 8.601 1.00 95.06 99 LEU A O 1
ATOM 833 N N . LYS A 1 100 ? 7.248 6.142 7.571 1.00 93.12 100 LYS A N 1
ATOM 834 C CA . LYS A 1 100 ? 8.151 6.809 8.534 1.00 93.12 100 LYS A CA 1
ATOM 835 C C . LYS A 1 100 ? 7.583 6.742 9.960 1.00 93.12 100 LYS A C 1
ATOM 837 O O . LYS A 1 100 ? 8.337 6.471 10.894 1.00 93.12 100 LYS A O 1
ATOM 842 N N . CYS A 1 101 ? 6.264 6.881 10.126 1.00 89.06 101 CYS A N 1
ATOM 843 C CA . CYS A 1 101 ? 5.594 6.824 11.433 1.00 89.06 101 CYS A CA 1
ATOM 844 C C . CYS A 1 101 ? 5.638 5.435 12.091 1.00 89.06 101 CYS A C 1
ATOM 846 O O . CYS A 1 101 ? 5.477 5.322 13.302 1.00 89.06 101 CYS A O 1
ATOM 848 N N . PHE A 1 102 ? 5.915 4.376 11.326 1.00 91.00 102 PHE A N 1
ATOM 849 C CA . PHE A 1 102 ? 6.085 3.022 11.859 1.00 91.00 102 PHE A CA 1
ATOM 850 C C . PHE A 1 102 ? 7.455 2.866 12.534 1.00 91.00 102 PHE A C 1
ATOM 852 O O . PHE A 1 102 ? 7.656 1.942 13.323 1.00 91.00 102 PHE A O 1
ATOM 859 N N . GLY A 1 103 ? 8.387 3.790 12.258 1.00 86.56 103 GLY A N 1
ATOM 860 C CA . GLY A 1 103 ? 9.738 3.880 12.808 1.00 86.56 103 GLY A CA 1
ATOM 861 C C . GLY A 1 103 ? 9.833 3.623 14.311 1.00 86.56 103 GLY A C 1
ATOM 862 O O . GLY A 1 103 ? 10.751 2.937 14.753 1.00 86.56 103 GLY A O 1
ATOM 863 N N . THR A 1 104 ? 8.859 4.134 15.062 1.00 84.88 104 THR A N 1
ATOM 864 C CA . THR A 1 104 ? 8.838 4.199 16.528 1.00 84.88 104 THR A CA 1
ATOM 865 C C . THR A 1 104 ? 8.130 3.025 17.209 1.00 84.88 104 THR A C 1
ATOM 867 O O . THR A 1 104 ? 8.135 2.957 18.436 1.00 84.88 104 THR A O 1
ATOM 870 N N . LEU A 1 105 ? 7.519 2.110 16.448 1.00 89.12 105 LEU A N 1
ATOM 871 C CA . LEU A 1 105 ? 6.781 0.971 17.002 1.00 89.12 105 LEU A CA 1
ATOM 872 C C . LEU A 1 105 ? 7.717 -0.131 17.507 1.00 89.12 105 LEU A C 1
ATOM 874 O O . LEU A 1 105 ? 8.761 -0.394 16.903 1.00 89.12 105 LEU A O 1
ATOM 878 N N . SER A 1 106 ? 7.299 -0.819 18.573 1.00 90.44 106 SER A N 1
ATOM 879 C CA . SER A 1 106 ? 7.932 -2.072 18.986 1.00 90.44 106 SER A CA 1
ATOM 880 C C . SER A 1 106 ? 7.614 -3.199 17.996 1.00 90.44 106 SER A C 1
ATOM 882 O O . SER A 1 106 ? 6.692 -3.095 17.181 1.00 90.44 106 SER A O 1
ATOM 884 N N . LEU A 1 107 ? 8.367 -4.299 18.069 1.00 86.00 107 LEU A N 1
ATOM 885 C CA . LEU A 1 107 ? 8.165 -5.453 17.188 1.00 86.00 107 LEU A CA 1
ATOM 886 C C . LEU A 1 107 ? 6.773 -6.084 17.363 1.00 86.00 107 LEU A C 1
ATOM 888 O O . LEU A 1 107 ? 6.190 -6.552 16.390 1.00 86.00 107 LEU A O 1
ATOM 892 N N . GLU A 1 108 ? 6.218 -6.060 18.575 1.00 87.81 108 GLU A N 1
ATOM 893 C CA . GLU A 1 108 ? 4.908 -6.638 18.906 1.00 87.81 108 GLU A CA 1
ATOM 894 C C . GLU A 1 108 ? 3.737 -5.787 18.397 1.00 87.81 108 GLU A C 1
ATOM 896 O O . GLU A 1 108 ? 2.653 -6.308 18.120 1.00 87.81 108 GLU A O 1
ATOM 901 N N . GLU A 1 109 ? 3.940 -4.474 18.284 1.00 90.31 109 GLU A N 1
ATOM 902 C CA . GLU A 1 109 ? 2.933 -3.529 17.794 1.00 90.31 109 GLU A CA 1
ATOM 903 C C . GLU A 1 109 ? 3.012 -3.310 16.276 1.00 90.31 109 GLU A C 1
ATOM 905 O O . GLU A 1 109 ? 2.114 -2.691 15.700 1.00 90.31 109 GLU A O 1
ATOM 910 N N . MET A 1 110 ? 4.058 -3.832 15.630 1.00 91.81 110 MET A N 1
ATOM 911 C CA . MET A 1 110 ? 4.317 -3.665 14.207 1.00 91.81 110 MET A CA 1
ATOM 912 C C . MET A 1 110 ? 3.262 -4.392 13.351 1.00 91.81 110 MET A C 1
ATOM 914 O O . MET A 1 110 ? 3.097 -5.612 13.458 1.00 91.81 110 MET A O 1
ATOM 918 N N . PRO A 1 111 ? 2.563 -3.682 12.451 1.00 94.56 111 PRO A N 1
ATOM 919 C CA . PRO A 1 111 ? 1.684 -4.317 11.478 1.00 94.56 111 PRO A CA 1
ATOM 920 C C . PRO A 1 111 ? 2.471 -5.195 10.507 1.00 94.56 111 PRO A C 1
ATOM 922 O O . PRO A 1 111 ? 3.612 -4.887 10.158 1.00 94.56 111 PRO A O 1
ATOM 925 N N . ARG A 1 112 ? 1.839 -6.258 9.998 1.00 96.19 112 ARG A N 1
ATOM 926 C CA . ARG A 1 112 ? 2.417 -7.012 8.879 1.00 96.19 112 ARG A CA 1
ATOM 927 C C . ARG A 1 112 ? 2.371 -6.139 7.630 1.00 96.19 112 ARG A C 1
ATOM 929 O O . ARG A 1 112 ? 1.317 -5.586 7.325 1.00 96.19 112 ARG A O 1
ATOM 936 N N . ILE A 1 113 ? 3.486 -6.023 6.920 1.00 96.94 113 ILE A N 1
ATOM 937 C CA . ILE A 1 113 ? 3.570 -5.286 5.656 1.00 96.94 113 ILE A CA 1
ATOM 938 C C . ILE A 1 113 ? 3.779 -6.304 4.540 1.00 96.94 113 ILE A C 1
ATOM 940 O O . ILE A 1 113 ? 4.594 -7.214 4.666 1.00 96.94 113 ILE A O 1
ATOM 944 N N . PHE A 1 114 ? 3.006 -6.172 3.467 1.00 97.50 114 PHE A N 1
ATOM 945 C CA . PHE A 1 114 ? 3.095 -7.027 2.294 1.00 97.50 114 PHE A CA 1
ATOM 946 C C . PHE A 1 114 ? 3.122 -6.159 1.036 1.00 97.50 114 PHE A C 1
ATOM 948 O O . PHE A 1 114 ? 2.189 -5.403 0.775 1.00 97.50 114 PHE A O 1
ATOM 955 N N . GLY A 1 115 ? 4.217 -6.230 0.281 1.00 96.81 115 GLY A N 1
ATOM 956 C CA . GLY A 1 115 ? 4.412 -5.440 -0.931 1.00 96.81 115 GLY A CA 1
ATOM 957 C C . GLY A 1 115 ? 4.230 -6.282 -2.188 1.00 96.81 115 GLY A C 1
ATOM 958 O O . GLY A 1 115 ? 4.824 -7.352 -2.295 1.00 96.81 115 GLY A O 1
ATOM 959 N N . LEU A 1 116 ? 3.461 -5.772 -3.146 1.00 95.62 116 LEU A N 1
ATOM 960 C CA . LEU A 1 116 ? 3.286 -6.352 -4.474 1.00 95.62 116 LEU A CA 1
ATOM 961 C C . LEU A 1 116 ? 3.955 -5.453 -5.510 1.00 95.62 116 LEU A C 1
ATOM 963 O O . LEU A 1 116 ? 3.808 -4.234 -5.459 1.00 95.62 116 LEU A O 1
ATOM 967 N N . SER A 1 117 ? 4.717 -6.043 -6.428 1.00 93.25 117 SER A N 1
ATOM 968 C CA . SER A 1 117 ? 5.309 -5.304 -7.539 1.00 93.25 117 SER A CA 1
ATOM 969 C C . SER A 1 117 ? 5.788 -6.241 -8.641 1.00 93.25 117 SER A C 1
ATOM 971 O O . SER A 1 117 ? 6.411 -7.260 -8.347 1.00 93.25 117 SER A O 1
ATOM 973 N N . ALA A 1 118 ? 5.559 -5.871 -9.903 1.00 87.31 118 ALA A N 1
ATOM 974 C CA . ALA A 1 118 ? 6.114 -6.593 -11.053 1.00 87.31 118 ALA A CA 1
ATOM 975 C C . ALA A 1 118 ? 7.599 -6.259 -11.297 1.00 87.31 118 ALA A C 1
ATOM 977 O O . ALA A 1 118 ? 8.350 -7.070 -11.831 1.00 87.31 118 ALA A O 1
ATOM 978 N N . SER A 1 119 ? 8.035 -5.067 -10.880 1.00 85.69 119 SER A N 1
ATOM 979 C CA . SER A 1 119 ? 9.429 -4.613 -10.936 1.00 85.69 119 SER A CA 1
ATOM 980 C C . SER A 1 119 ? 9.836 -4.020 -9.595 1.00 85.69 119 SER A C 1
ATOM 982 O O . SER A 1 119 ? 9.045 -3.341 -8.953 1.00 85.69 119 SER A O 1
ATOM 984 N N . LEU A 1 120 ? 11.076 -4.235 -9.163 1.00 85.19 120 LEU A N 1
ATOM 985 C CA . LEU A 1 120 ? 11.586 -3.702 -7.891 1.00 85.19 120 LEU A CA 1
ATOM 986 C C . LEU A 1 120 ? 12.302 -2.350 -8.049 1.00 85.19 120 LEU A C 1
ATOM 988 O O . LEU A 1 120 ? 12.808 -1.796 -7.072 1.00 85.19 120 LEU A O 1
ATOM 992 N N . LEU A 1 121 ? 12.365 -1.811 -9.271 1.00 83.75 121 LEU A N 1
ATOM 993 C CA . LEU A 1 121 ? 13.159 -0.630 -9.608 1.00 83.75 121 LEU A CA 1
ATOM 994 C C . LEU A 1 121 ? 12.308 0.494 -10.201 1.00 83.75 121 LEU A C 1
ATOM 996 O O . LEU A 1 121 ? 11.564 0.289 -11.157 1.00 83.75 121 LEU A O 1
ATOM 1000 N N . ASN A 1 122 ? 12.519 1.715 -9.703 1.00 75.56 122 ASN A N 1
ATOM 1001 C CA . ASN A 1 122 ? 11.979 2.950 -10.280 1.00 75.56 122 ASN A CA 1
ATOM 1002 C C . ASN A 1 122 ? 12.857 3.443 -11.447 1.00 75.56 122 ASN A C 1
ATOM 1004 O O . ASN A 1 122 ? 13.504 4.488 -11.368 1.00 75.56 122 ASN A O 1
ATOM 1008 N N . GLY A 1 123 ? 12.916 2.667 -12.531 1.00 78.31 123 GLY A N 1
ATOM 1009 C CA . GLY A 1 123 ? 13.646 3.024 -13.751 1.00 78.31 123 GLY A CA 1
ATOM 1010 C C . GLY A 1 123 ? 15.087 2.507 -13.811 1.00 78.31 123 GLY A C 1
ATOM 1011 O O . GLY A 1 123 ? 15.419 1.453 -13.269 1.00 78.31 123 GLY A O 1
ATOM 1012 N N . LYS A 1 124 ? 15.954 3.224 -14.541 1.00 78.00 124 LYS A N 1
ATOM 1013 C CA . LYS A 1 124 ? 17.316 2.761 -14.858 1.00 78.00 124 LYS A CA 1
ATOM 1014 C C . LYS A 1 124 ? 18.194 2.728 -13.604 1.00 78.00 124 LYS A C 1
ATOM 1016 O O . LYS A 1 124 ? 18.533 3.771 -13.049 1.00 78.00 124 LYS A O 1
ATOM 1021 N N . CYS A 1 125 ? 18.642 1.537 -13.220 1.00 78.81 125 CYS A N 1
ATOM 1022 C CA . CYS A 1 125 ? 19.601 1.337 -12.139 1.00 78.81 125 CYS A CA 1
ATOM 1023 C C . CYS A 1 125 ? 20.911 0.772 -12.697 1.00 78.81 125 CYS A C 1
ATOM 1025 O O . CYS A 1 125 ? 20.905 -0.161 -13.494 1.00 78.81 125 CYS A O 1
ATOM 1027 N N . LYS A 1 126 ? 22.053 1.335 -12.281 1.00 84.69 126 LYS A N 1
ATOM 1028 C CA . LYS A 1 126 ? 23.358 0.719 -12.566 1.00 84.69 126 LYS A CA 1
ATOM 1029 C C . LYS A 1 126 ? 23.479 -0.555 -11.734 1.00 84.69 126 LYS A C 1
ATOM 1031 O O . LYS A 1 126 ? 23.149 -0.515 -10.551 1.00 84.69 126 LYS A O 1
ATOM 1036 N N . SER A 1 127 ? 24.050 -1.623 -12.289 1.00 83.75 127 SER A N 1
ATOM 1037 C CA . SER A 1 127 ? 24.211 -2.902 -11.576 1.00 83.75 127 SER A CA 1
ATOM 1038 C C . SER A 1 127 ? 24.910 -2.744 -10.220 1.00 83.75 127 SER A C 1
ATOM 1040 O O . SER A 1 127 ? 24.507 -3.366 -9.247 1.00 83.75 127 SER A O 1
ATOM 1042 N N . SER A 1 128 ? 25.875 -1.822 -10.109 1.00 88.19 128 SER A N 1
ATOM 1043 C CA . SER A 1 128 ? 26.580 -1.525 -8.852 1.00 88.19 128 SER A CA 1
ATOM 1044 C C . SER A 1 128 ? 25.722 -0.890 -7.750 1.00 88.19 128 SER A C 1
ATOM 1046 O O . SER A 1 128 ? 26.141 -0.854 -6.597 1.00 88.19 128 SER A O 1
ATOM 1048 N N . LYS A 1 129 ? 24.542 -0.352 -8.079 1.00 88.12 129 LYS A N 1
ATOM 1049 C CA . LYS A 1 129 ? 23.607 0.257 -7.119 1.00 88.12 129 LYS A CA 1
ATOM 1050 C C . LYS A 1 129 ? 22.413 -0.639 -6.800 1.00 88.12 129 LYS A C 1
ATOM 1052 O O . LYS A 1 129 ? 21.691 -0.333 -5.857 1.00 88.12 129 LYS A O 1
ATOM 1057 N N . LEU A 1 130 ? 22.217 -1.719 -7.557 1.00 88.88 130 LEU A N 1
ATOM 1058 C CA . LEU A 1 130 ? 21.042 -2.580 -7.463 1.00 88.88 130 LEU A CA 1
ATOM 1059 C C . LEU A 1 130 ? 20.835 -3.109 -6.044 1.00 88.88 130 LEU A C 1
ATOM 1061 O O . LEU A 1 130 ? 19.799 -2.847 -5.444 1.00 88.88 130 LEU A O 1
ATOM 1065 N N . GLU A 1 131 ? 21.846 -3.773 -5.485 1.00 90.69 131 GLU A N 1
ATOM 1066 C CA . GLU A 1 131 ? 21.784 -4.355 -4.140 1.00 90.69 131 GLU A CA 1
ATOM 1067 C C . GLU A 1 131 ? 21.437 -3.305 -3.076 1.00 90.69 131 GLU A C 1
ATOM 1069 O O . GLU A 1 131 ? 20.593 -3.533 -2.210 1.00 90.69 131 GLU A O 1
ATOM 1074 N N . LYS A 1 132 ? 22.021 -2.105 -3.189 1.00 91.25 132 LYS A N 1
ATOM 1075 C CA . LYS A 1 132 ? 21.721 -0.991 -2.288 1.00 91.25 132 LYS A CA 1
ATOM 1076 C C . LYS A 1 132 ? 20.256 -0.560 -2.393 1.00 91.25 132 LYS A C 1
ATOM 1078 O O . LYS A 1 132 ? 19.611 -0.389 -1.365 1.00 91.25 132 LYS A O 1
ATOM 1083 N N . CYS A 1 133 ? 19.731 -0.407 -3.609 1.00 90.44 133 CYS A N 1
ATOM 1084 C CA . CYS A 1 133 ? 18.334 -0.031 -3.829 1.00 90.44 133 CYS A CA 1
ATOM 1085 C C . CYS A 1 133 ? 17.358 -1.083 -3.283 1.00 90.44 133 CYS A C 1
ATOM 1087 O O . CYS A 1 133 ? 16.366 -0.720 -2.653 1.00 90.44 133 CYS A O 1
ATOM 1089 N N . LEU A 1 134 ? 17.647 -2.372 -3.484 1.00 92.62 134 LEU A N 1
ATOM 1090 C CA . LEU A 1 134 ? 16.819 -3.458 -2.953 1.00 92.62 134 LEU A CA 1
ATOM 1091 C C . LEU A 1 134 ? 16.824 -3.453 -1.421 1.00 92.62 134 LEU A C 1
ATOM 1093 O O . LEU A 1 134 ? 15.762 -3.463 -0.805 1.00 92.62 134 LEU A O 1
ATOM 1097 N N . ARG A 1 135 ? 18.002 -3.315 -0.806 1.00 93.88 135 ARG A N 1
ATOM 1098 C CA . ARG A 1 135 ? 18.137 -3.239 0.653 1.00 93.88 135 ARG A CA 1
ATOM 1099 C C . ARG A 1 135 ? 17.427 -2.020 1.248 1.00 93.88 135 ARG A C 1
ATOM 1101 O O . ARG A 1 135 ? 16.813 -2.115 2.306 1.00 93.88 135 ARG A O 1
ATOM 1108 N N . GLU A 1 136 ? 17.487 -0.870 0.580 1.00 93.19 136 GLU A N 1
ATOM 1109 C CA . GLU A 1 136 ? 16.744 0.328 0.990 1.00 93.19 136 GLU A CA 1
ATOM 1110 C C . GLU A 1 136 ? 15.226 0.105 0.941 1.00 93.19 136 GLU A C 1
ATOM 1112 O O . GLU A 1 136 ? 14.507 0.580 1.828 1.00 93.19 136 GLU A O 1
ATOM 1117 N N . LEU A 1 137 ? 14.735 -0.626 -0.063 1.00 94.00 137 LEU A N 1
ATOM 1118 C CA . LEU A 1 137 ? 13.324 -0.982 -0.176 1.00 94.00 137 LEU A CA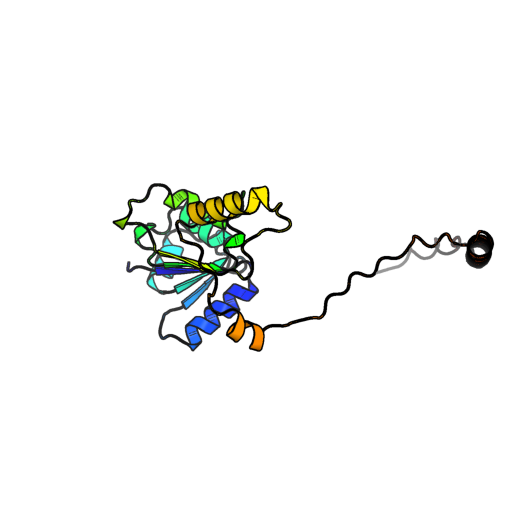 1
ATOM 1119 C C . LEU A 1 137 ? 12.901 -1.949 0.939 1.00 94.00 137 LEU A C 1
ATOM 1121 O O . LEU A 1 137 ? 11.910 -1.679 1.618 1.00 94.00 137 LEU A O 1
ATOM 1125 N N . GLU A 1 138 ? 13.681 -3.003 1.195 1.00 95.19 138 GLU A N 1
ATOM 1126 C CA . GLU A 1 138 ? 13.456 -3.942 2.308 1.00 95.19 138 GLU A CA 1
ATOM 1127 C C . GLU A 1 138 ? 13.421 -3.231 3.659 1.00 95.19 138 GLU A C 1
ATOM 1129 O O . GLU A 1 138 ? 12.514 -3.450 4.459 1.00 95.19 138 GLU A O 1
ATOM 1134 N N . MET A 1 139 ? 14.364 -2.316 3.901 1.00 93.94 139 MET A N 1
ATOM 1135 C CA . MET A 1 139 ? 14.390 -1.504 5.117 1.00 93.94 139 MET A CA 1
ATOM 1136 C C . MET A 1 139 ? 13.170 -0.589 5.233 1.00 93.94 139 MET A C 1
ATOM 1138 O O . MET A 1 139 ? 12.640 -0.416 6.330 1.00 93.94 139 MET A O 1
ATOM 1142 N N . THR A 1 140 ? 12.726 0.004 4.120 1.00 94.44 140 THR A N 1
ATOM 1143 C CA . THR A 1 140 ? 11.569 0.910 4.105 1.00 94.44 140 THR A CA 1
ATOM 1144 C C . THR A 1 140 ? 10.275 0.154 4.394 1.00 94.44 140 THR A C 1
ATOM 1146 O O . THR A 1 140 ? 9.481 0.595 5.220 1.00 94.44 140 THR A O 1
ATOM 1149 N N . LEU A 1 141 ? 10.078 -0.996 3.746 1.00 94.31 141 LEU A N 1
ATOM 1150 C CA . LEU A 1 141 ? 8.897 -1.846 3.919 1.00 94.31 141 LEU A CA 1
ATOM 1151 C C . LEU A 1 141 ? 8.991 -2.763 5.144 1.00 94.31 141 LEU A C 1
ATOM 1153 O O . LEU A 1 141 ? 8.015 -3.435 5.470 1.00 94.31 141 LEU A O 1
ATOM 1157 N N . ARG A 1 142 ? 10.160 -2.832 5.796 1.00 92.44 142 ARG A N 1
ATOM 1158 C CA . ARG A 1 142 ? 10.481 -3.785 6.873 1.00 92.44 142 ARG A CA 1
ATOM 1159 C C . ARG A 1 142 ? 10.069 -5.212 6.514 1.00 92.44 142 ARG A C 1
ATOM 1161 O O . ARG A 1 142 ? 9.445 -5.919 7.300 1.00 92.44 142 ARG A O 1
ATOM 1168 N N . SER A 1 143 ? 10.384 -5.588 5.284 1.00 93.31 143 SER A N 1
ATOM 1169 C CA . SER A 1 143 ? 9.964 -6.831 4.645 1.00 93.31 143 SER A CA 1
ATOM 1170 C C . SER A 1 143 ? 11.139 -7.420 3.873 1.00 93.31 143 SER A C 1
ATOM 1172 O O . SER A 1 143 ? 12.069 -6.696 3.527 1.00 93.31 143 SER A O 1
ATOM 1174 N N . THR A 1 144 ? 11.084 -8.716 3.588 1.00 94.69 144 THR A N 1
ATOM 1175 C CA . THR A 1 144 ? 12.074 -9.401 2.748 1.00 94.69 144 THR A CA 1
ATOM 1176 C C . THR A 1 144 ? 11.560 -9.492 1.319 1.00 94.69 144 THR A C 1
ATOM 1178 O O . THR A 1 144 ? 10.403 -9.856 1.097 1.00 94.69 144 THR A O 1
ATOM 1181 N N . ILE A 1 145 ? 12.411 -9.165 0.349 1.00 93.56 145 ILE A N 1
ATOM 1182 C CA . ILE A 1 145 ? 12.097 -9.322 -1.070 1.00 93.56 145 ILE A CA 1
ATOM 1183 C C . ILE A 1 145 ? 12.162 -10.805 -1.429 1.00 93.56 145 ILE A C 1
ATOM 1185 O O . ILE A 1 145 ? 13.142 -11.492 -1.149 1.00 93.56 145 ILE A O 1
ATOM 1189 N N . VAL A 1 146 ? 11.117 -11.287 -2.097 1.00 90.38 146 VAL A N 1
ATOM 1190 C CA . VAL A 1 146 ? 11.042 -12.653 -2.614 1.00 90.38 146 VAL A CA 1
ATOM 1191 C C . VAL A 1 146 ? 10.647 -12.580 -4.081 1.00 90.38 146 VAL A C 1
ATOM 1193 O O . VAL A 1 146 ? 9.650 -11.951 -4.429 1.00 90.38 146 VAL A O 1
ATOM 1196 N N . THR A 1 147 ? 11.428 -13.221 -4.944 1.00 83.94 147 THR A N 1
ATOM 1197 C CA . THR A 1 147 ? 11.077 -13.439 -6.351 1.00 83.94 147 THR A CA 1
ATOM 1198 C C . THR A 1 147 ? 10.550 -14.854 -6.522 1.00 83.94 147 THR A C 1
ATOM 1200 O O . THR A 1 147 ? 10.975 -15.765 -5.810 1.00 83.94 147 THR A O 1
ATOM 1203 N N . ALA A 1 148 ? 9.635 -15.057 -7.467 1.00 75.94 148 ALA A N 1
ATOM 1204 C CA . ALA A 1 148 ? 9.158 -16.398 -7.768 1.00 75.94 148 ALA A CA 1
ATOM 1205 C C . ALA A 1 148 ? 10.330 -17.296 -8.196 1.00 75.94 148 ALA A C 1
ATOM 1207 O O . ALA A 1 148 ? 11.134 -16.920 -9.048 1.00 75.94 148 ALA A O 1
ATOM 1208 N N . SER A 1 149 ? 10.437 -18.465 -7.570 1.00 68.62 149 SER A N 1
ATOM 1209 C CA . SER A 1 149 ? 11.514 -19.426 -7.820 1.00 68.62 149 SER A CA 1
ATOM 1210 C C . SER A 1 149 ? 11.321 -20.202 -9.120 1.00 68.62 149 SER A C 1
ATOM 1212 O O . SER A 1 149 ? 12.303 -20.611 -9.732 1.00 68.62 149 SER A O 1
ATOM 1214 N N . ASP A 1 150 ? 10.070 -20.394 -9.548 1.00 69.69 150 ASP A N 1
ATOM 1215 C CA . ASP A 1 150 ? 9.735 -21.143 -10.757 1.00 69.69 150 ASP A CA 1
ATOM 1216 C C . ASP A 1 150 ? 9.371 -20.204 -11.908 1.00 69.69 150 ASP A C 1
ATOM 1218 O O . ASP A 1 150 ? 8.211 -19.972 -12.251 1.00 69.69 150 ASP A O 1
ATOM 1222 N N . ILE A 1 151 ? 10.414 -19.616 -12.489 1.00 66.88 151 ILE A N 1
ATOM 1223 C CA . ILE A 1 151 ? 10.297 -18.752 -13.665 1.00 66.88 151 ILE A CA 1
ATOM 1224 C C . ILE A 1 151 ? 9.706 -19.545 -14.845 1.00 66.88 151 ILE A C 1
ATOM 1226 O O . ILE A 1 151 ? 8.993 -18.974 -15.662 1.00 66.88 151 ILE A O 1
ATOM 1230 N N . SER A 1 152 ? 9.934 -20.862 -14.912 1.00 65.88 152 SER A N 1
ATOM 1231 C CA . SER A 1 152 ? 9.542 -21.692 -16.055 1.00 65.88 152 SER A CA 1
ATOM 1232 C C . SER A 1 152 ? 8.027 -21.855 -16.196 1.00 65.88 152 SER A C 1
ATOM 1234 O O . SER A 1 152 ? 7.500 -21.776 -17.307 1.00 65.88 152 SER A O 1
ATOM 1236 N N . ASP A 1 153 ? 7.309 -22.003 -15.081 1.00 67.25 153 ASP A N 1
ATOM 1237 C CA . ASP A 1 153 ? 5.846 -22.052 -15.082 1.00 67.25 153 ASP A CA 1
ATOM 1238 C C . ASP A 1 153 ? 5.219 -20.673 -15.314 1.00 67.25 153 ASP A C 1
ATOM 1240 O O . ASP A 1 153 ? 4.175 -20.578 -15.958 1.00 67.25 153 ASP A O 1
ATOM 1244 N N . ILE A 1 154 ? 5.873 -19.599 -14.862 1.00 66.75 154 ILE A N 1
ATOM 1245 C CA . ILE A 1 154 ? 5.409 -18.220 -15.073 1.00 66.75 154 ILE A CA 1
ATOM 1246 C C . ILE A 1 154 ? 5.583 -17.797 -16.535 1.00 66.75 154 ILE A C 1
ATOM 1248 O O . ILE A 1 154 ? 4.674 -17.190 -17.102 1.00 66.75 154 ILE A O 1
ATOM 1252 N N . CYS A 1 155 ? 6.696 -18.169 -17.175 1.00 65.69 155 CYS A N 1
ATOM 1253 C CA . CYS A 1 155 ? 6.954 -17.888 -18.589 1.00 65.69 155 CYS A CA 1
ATOM 1254 C C . CYS A 1 155 ? 5.872 -18.460 -19.518 1.00 65.69 155 CYS A C 1
ATOM 1256 O O . CYS A 1 155 ? 5.610 -17.867 -20.557 1.00 65.69 155 CYS A O 1
ATOM 1258 N N . LYS A 1 156 ? 5.177 -19.545 -19.135 1.00 73.56 156 LYS A N 1
ATOM 1259 C CA . LYS A 1 156 ? 4.059 -20.112 -19.924 1.00 73.56 156 LYS A CA 1
ATOM 1260 C C . LYS A 1 156 ? 2.863 -19.167 -20.053 1.00 73.56 156 LYS A C 1
ATOM 1262 O O . LYS A 1 156 ? 2.093 -19.289 -21.001 1.00 73.56 156 LYS A O 1
ATOM 1267 N N . TYR A 1 157 ? 2.687 -18.270 -19.086 1.00 74.81 157 TYR A N 1
ATOM 1268 C CA . TYR A 1 157 ? 1.579 -17.314 -19.036 1.00 74.81 157 TYR A CA 1
ATOM 1269 C C . TYR A 1 157 ? 2.045 -15.868 -19.259 1.00 74.81 157 TYR A C 1
ATOM 1271 O O . TYR A 1 157 ? 1.224 -14.951 -19.259 1.00 74.81 157 TYR A O 1
ATOM 1279 N N . GLY A 1 158 ? 3.355 -15.663 -19.425 1.00 73.38 158 GLY A N 1
ATOM 1280 C CA . GLY A 1 158 ? 3.968 -14.376 -19.719 1.00 73.38 158 GLY A CA 1
ATOM 1281 C C . GLY A 1 158 ? 4.104 -14.127 -21.219 1.00 73.38 158 GLY A C 1
ATOM 1282 O O . GLY A 1 158 ? 4.035 -15.038 -22.040 1.00 73.38 158 GLY A O 1
ATOM 1283 N N . THR A 1 159 ? 4.309 -12.866 -21.583 1.00 73.06 159 THR A N 1
ATOM 1284 C CA . THR A 1 159 ? 4.729 -12.493 -22.936 1.00 73.06 159 THR A CA 1
ATOM 1285 C C . THR A 1 159 ? 6.232 -12.721 -23.080 1.00 73.06 159 THR A C 1
ATOM 1287 O O . THR A 1 159 ? 6.988 -12.180 -22.276 1.00 73.06 159 THR A O 1
ATOM 1290 N N . ASP A 1 160 ? 6.650 -13.452 -24.112 1.00 78.62 160 ASP A N 1
ATOM 1291 C CA . ASP A 1 160 ? 8.060 -13.685 -24.461 1.00 78.62 160 ASP A CA 1
ATOM 1292 C C . ASP A 1 160 ? 8.341 -13.126 -25.870 1.00 78.62 160 ASP A C 1
ATOM 1294 O O . ASP A 1 160 ? 8.254 -13.858 -26.857 1.00 78.62 160 ASP A O 1
ATOM 1298 N N . PRO A 1 161 ? 8.502 -11.796 -26.017 1.00 87.25 161 PRO A N 1
ATOM 1299 C CA . PRO A 1 161 ? 8.737 -11.184 -27.318 1.00 87.25 161 PRO A CA 1
ATOM 1300 C C . PRO A 1 161 ? 10.191 -11.366 -27.771 1.00 87.25 161 PRO A C 1
ATOM 1302 O O . PRO A 1 161 ? 11.124 -11.135 -27.005 1.00 87.25 161 PRO A O 1
ATOM 1305 N N . ASP A 1 162 ? 10.389 -11.670 -29.054 1.00 90.12 162 ASP A N 1
ATOM 1306 C CA . ASP A 1 162 ? 11.714 -11.603 -29.671 1.00 90.12 162 ASP A CA 1
ATOM 1307 C C . ASP A 1 162 ? 12.165 -10.136 -29.802 1.00 90.12 162 ASP A C 1
ATOM 1309 O O . ASP A 1 162 ? 11.590 -9.345 -30.557 1.00 90.12 162 ASP A O 1
ATOM 1313 N N . GLU A 1 163 ? 13.211 -9.759 -29.065 1.00 91.69 163 GLU A N 1
ATOM 1314 C CA . GLU A 1 163 ? 13.774 -8.408 -29.085 1.00 91.69 163 GLU A CA 1
ATOM 1315 C C . GLU A 1 163 ? 14.992 -8.317 -30.019 1.00 91.69 163 GLU A C 1
ATOM 1317 O O . GLU A 1 163 ? 15.985 -9.028 -29.857 1.00 91.69 163 GLU A O 1
ATOM 1322 N N . TYR A 1 164 ? 14.954 -7.386 -30.979 1.00 93.31 164 TYR A N 1
ATOM 1323 C CA . TYR A 1 164 ? 16.043 -7.153 -31.933 1.00 93.31 164 TYR A CA 1
ATOM 1324 C C . TYR A 1 164 ? 16.599 -5.732 -31.810 1.00 93.31 164 TYR A C 1
ATOM 1326 O O . TYR A 1 164 ? 15.861 -4.750 -31.883 1.00 93.31 164 TYR A O 1
ATOM 1334 N N . ILE A 1 165 ? 17.924 -5.612 -31.699 1.00 93.06 165 ILE A N 1
ATOM 1335 C CA . ILE A 1 165 ? 18.627 -4.324 -31.762 1.00 93.06 165 ILE A CA 1
ATOM 1336 C C . ILE A 1 165 ? 19.153 -4.137 -33.184 1.00 93.06 165 ILE A C 1
ATOM 1338 O O . ILE A 1 165 ? 20.126 -4.774 -33.583 1.00 93.06 165 ILE A O 1
ATOM 1342 N N . ILE A 1 166 ? 18.518 -3.248 -33.948 1.00 93.50 166 ILE A N 1
ATOM 1343 C CA . ILE A 1 166 ? 18.940 -2.910 -35.311 1.00 93.50 166 ILE A CA 1
ATOM 1344 C C . ILE A 1 166 ? 19.707 -1.592 -35.270 1.00 93.50 166 ILE A C 1
ATOM 1346 O O . ILE A 1 166 ? 19.139 -0.530 -35.013 1.00 93.50 166 ILE A O 1
ATOM 1350 N N . LEU A 1 167 ? 21.012 -1.667 -35.517 1.00 91.62 167 LEU A N 1
ATOM 1351 C CA . LEU A 1 167 ? 21.869 -0.494 -35.646 1.00 91.62 167 LEU A CA 1
ATOM 1352 C C . LEU A 1 167 ? 21.812 0.009 -37.090 1.00 91.62 167 LEU A C 1
ATOM 1354 O O . LEU A 1 167 ? 21.964 -0.774 -38.025 1.00 91.62 167 LEU A O 1
ATOM 1358 N N . TYR A 1 168 ? 21.612 1.310 -37.268 1.00 87.00 168 TYR A N 1
ATOM 1359 C CA . TYR A 1 168 ? 21.651 1.962 -38.572 1.00 87.00 168 TYR A CA 1
ATOM 1360 C C . TYR A 1 168 ? 22.576 3.174 -38.518 1.00 87.00 168 TYR A C 1
ATOM 1362 O O . TYR A 1 168 ? 22.683 3.853 -37.493 1.00 87.00 168 TYR A O 1
ATOM 1370 N N . GLU A 1 169 ? 23.257 3.445 -39.626 1.00 86.31 169 GLU A N 1
ATOM 1371 C CA . GLU A 1 169 ? 24.044 4.663 -39.774 1.00 86.31 169 GLU A CA 1
ATOM 1372 C C . GLU A 1 169 ? 23.116 5.855 -40.003 1.00 86.31 169 GLU A C 1
ATOM 1374 O O . GLU A 1 169 ? 22.045 5.736 -40.606 1.00 86.31 169 GLU A O 1
ATOM 1379 N N . LYS A 1 170 ? 23.520 7.030 -39.513 1.00 78.19 170 LYS A N 1
ATOM 1380 C CA . LYS A 1 170 ? 22.793 8.265 -39.798 1.00 78.19 170 LYS A CA 1
ATOM 1381 C C . LYS A 1 170 ? 22.808 8.476 -41.312 1.00 78.19 170 LYS A C 1
ATOM 1383 O O . LYS A 1 170 ? 23.864 8.725 -41.881 1.00 78.19 170 LYS A O 1
ATOM 1388 N N . TYR A 1 171 ? 21.640 8.392 -41.942 1.00 75.06 171 TYR A N 1
ATOM 1389 C CA . TYR A 1 171 ? 21.497 8.685 -43.362 1.00 75.06 171 TYR A CA 1
ATOM 1390 C C . TYR A 1 171 ? 21.829 10.162 -43.598 1.00 75.06 171 TYR A C 1
ATOM 1392 O O . TYR A 1 171 ? 21.082 11.051 -43.176 1.00 75.06 171 TYR A O 1
ATOM 1400 N N . GLU A 1 172 ? 22.969 10.435 -44.229 1.00 74.12 172 GLU A N 1
ATOM 1401 C CA . GLU A 1 172 ? 23.234 11.758 -44.776 1.00 74.12 172 GLU A CA 1
ATOM 1402 C C . GLU A 1 172 ? 22.333 11.937 -45.996 1.00 74.12 172 GLU A C 1
ATOM 1404 O O . GLU A 1 172 ? 22.488 11.256 -47.009 1.00 74.12 172 GLU A O 1
ATOM 1409 N N . ILE A 1 173 ? 21.343 12.826 -45.871 1.00 71.31 173 ILE A N 1
ATOM 1410 C CA . ILE A 1 173 ? 20.494 13.219 -46.995 1.00 71.31 173 ILE A CA 1
ATOM 1411 C C . ILE A 1 173 ? 21.435 13.707 -48.093 1.00 71.31 173 ILE A C 1
ATOM 1413 O O . ILE A 1 173 ? 22.212 14.637 -47.857 1.00 71.31 173 ILE A O 1
ATOM 1417 N N . SER A 1 174 ? 21.386 13.085 -49.277 1.00 72.69 174 SER A N 1
ATOM 1418 C CA . SER A 1 174 ? 22.175 13.584 -50.400 1.00 72.69 174 SER A CA 1
ATOM 1419 C C . SER A 1 174 ? 21.818 15.055 -50.607 1.00 72.69 174 SER A C 1
ATOM 1421 O O . SER A 1 174 ? 20.649 15.441 -50.522 1.00 72.69 174 SER A O 1
ATOM 1423 N N . SER A 1 175 ? 22.818 15.903 -50.841 1.00 69.56 175 SER A N 1
ATOM 1424 C CA . SER A 1 175 ? 22.586 17.332 -51.078 1.00 69.56 175 SER A CA 1
ATOM 1425 C C . SER A 1 175 ? 21.531 17.558 -52.167 1.00 69.56 175 SER A C 1
ATOM 1427 O O . SER A 1 175 ? 20.743 18.491 -52.065 1.00 69.56 175 SER A O 1
ATOM 1429 N N . THR A 1 176 ? 21.449 16.648 -53.141 1.00 70.62 176 THR A N 1
ATOM 1430 C CA . THR A 1 176 ? 20.410 16.591 -54.172 1.00 70.62 176 THR A CA 1
ATOM 1431 C C . THR A 1 176 ? 19.004 16.451 -53.590 1.00 70.62 176 THR A C 1
ATOM 1433 O O . THR A 1 176 ? 18.164 17.301 -53.861 1.00 70.62 176 THR A O 1
ATOM 1436 N N . LEU A 1 177 ? 18.751 15.450 -52.738 1.00 74.12 177 LEU A N 1
ATOM 1437 C CA . LEU A 1 177 ? 17.424 15.229 -52.152 1.00 74.12 177 LEU A CA 1
ATOM 1438 C C . LEU A 1 177 ? 17.038 16.361 -51.188 1.00 74.12 177 LEU A C 1
ATOM 1440 O O . LEU A 1 177 ? 15.873 16.742 -51.103 1.00 74.12 177 LEU A O 1
ATOM 1444 N N . ASN A 1 178 ? 18.018 16.929 -50.477 1.00 76.81 178 ASN A N 1
ATOM 1445 C CA . ASN A 1 178 ? 17.782 18.071 -49.597 1.00 76.81 178 ASN A CA 1
ATOM 1446 C C . ASN A 1 178 ? 17.381 19.319 -50.399 1.00 76.81 178 ASN A C 1
ATOM 1448 O O . ASN A 1 178 ? 16.452 20.024 -50.012 1.00 76.81 178 ASN A O 1
ATOM 1452 N N . ASN A 1 179 ? 18.047 19.566 -51.529 1.00 76.88 179 ASN A N 1
ATOM 1453 C CA . ASN A 1 179 ? 17.720 20.675 -52.422 1.00 76.88 179 ASN A CA 1
ATOM 1454 C C . ASN A 1 179 ? 16.345 20.480 -53.078 1.00 76.88 179 ASN A C 1
ATOM 1456 O O . ASN A 1 179 ? 15.540 21.400 -53.035 1.00 76.88 179 ASN A O 1
ATOM 1460 N N . GLU A 1 180 ? 16.023 19.274 -53.559 1.00 80.56 180 GLU A N 1
ATOM 1461 C CA . GLU A 1 180 ? 14.688 18.959 -54.098 1.00 80.56 180 GLU A CA 1
ATOM 1462 C C . GLU A 1 180 ? 13.581 19.175 -53.053 1.00 80.56 180 GLU A C 1
ATOM 1464 O O . GLU A 1 180 ? 12.540 19.763 -53.346 1.00 80.56 180 GLU A O 1
ATOM 1469 N N . CYS A 1 181 ? 13.811 18.768 -51.798 1.00 77.12 181 CYS A N 1
ATOM 1470 C CA . CYS A 1 181 ? 12.870 19.035 -50.708 1.00 77.12 181 CYS A CA 1
ATOM 1471 C C . CYS A 1 181 ? 12.706 20.540 -50.438 1.00 77.12 181 CYS A C 1
ATOM 1473 O O . CYS A 1 181 ? 11.592 21.001 -50.180 1.00 77.12 181 CYS A O 1
ATOM 1475 N N . LEU A 1 182 ? 13.796 21.313 -50.478 1.00 80.94 182 LEU A N 1
ATOM 1476 C CA . LEU A 1 182 ? 13.760 22.765 -50.284 1.00 80.94 182 LEU A CA 1
ATOM 1477 C C . LEU A 1 182 ? 13.024 23.478 -51.424 1.00 80.94 182 LEU A C 1
ATOM 1479 O O . LEU A 1 182 ? 12.249 24.397 -51.144 1.00 80.94 182 LEU A O 1
ATOM 1483 N N . ASP A 1 183 ? 13.204 23.022 -52.662 1.00 81.81 183 ASP A N 1
ATOM 1484 C CA . ASP A 1 183 ? 12.517 23.556 -53.837 1.00 81.81 183 ASP A CA 1
ATOM 1485 C C . ASP A 1 183 ? 11.001 23.345 -53.713 1.00 81.81 183 ASP A C 1
ATOM 1487 O O . ASP A 1 183 ? 10.243 24.316 -53.770 1.00 81.81 183 ASP A O 1
ATOM 1491 N N . VAL A 1 184 ? 10.553 22.132 -53.371 1.00 82.94 184 VAL A N 1
ATOM 1492 C CA . VAL A 1 184 ? 9.124 21.836 -53.136 1.00 82.94 184 VAL A CA 1
ATOM 1493 C C . VAL A 1 184 ? 8.552 22.657 -51.970 1.00 82.94 184 VAL A C 1
ATOM 1495 O O . VAL A 1 184 ? 7.440 23.184 -52.050 1.00 82.94 184 VAL A O 1
ATOM 1498 N N . ILE A 1 185 ? 9.304 22.829 -50.875 1.00 81.81 185 ILE A N 1
ATOM 1499 C CA . ILE A 1 185 ? 8.878 23.678 -49.747 1.00 81.81 185 ILE A CA 1
ATOM 1500 C C . ILE A 1 185 ? 8.736 25.145 -50.181 1.00 81.81 185 ILE A C 1
ATOM 1502 O O . ILE A 1 185 ? 7.843 25.847 -49.691 1.00 81.81 185 ILE A O 1
ATOM 1506 N N . SER A 1 186 ? 9.606 25.626 -51.070 1.00 78.88 186 SER A N 1
ATOM 1507 C CA . SER A 1 186 ? 9.552 26.994 -51.588 1.00 78.88 186 SER A CA 1
ATOM 1508 C C . SER A 1 186 ? 8.326 27.220 -52.481 1.00 78.88 186 SER A C 1
ATOM 1510 O O . SER A 1 186 ? 7.627 28.221 -52.303 1.00 78.88 186 SER A O 1
ATOM 1512 N N . GLU A 1 187 ? 7.982 26.251 -53.333 1.00 79.06 187 GLU A N 1
ATOM 1513 C CA . GLU A 1 187 ? 6.780 26.283 -54.174 1.00 79.06 187 GLU A CA 1
ATOM 1514 C C . GLU A 1 187 ? 5.500 26.299 -53.329 1.00 79.06 187 GLU A C 1
ATOM 1516 O O . GLU A 1 187 ? 4.604 27.119 -53.551 1.00 79.06 187 GLU A O 1
ATOM 1521 N N . ILE A 1 188 ? 5.439 25.474 -52.278 1.00 75.50 188 ILE A N 1
ATOM 1522 C CA . ILE A 1 188 ? 4.293 25.450 -51.360 1.00 75.50 188 ILE A CA 1
ATOM 1523 C C . ILE A 1 188 ? 4.150 26.793 -50.624 1.00 75.50 188 ILE A C 1
ATOM 1525 O O . ILE A 1 188 ? 3.031 27.276 -50.438 1.00 75.50 188 ILE A O 1
ATOM 1529 N N . LYS A 1 189 ? 5.255 27.443 -50.233 1.00 71.00 189 LYS A N 1
ATOM 1530 C CA . LYS A 1 189 ? 5.214 28.769 -49.588 1.00 71.00 189 LYS A CA 1
ATOM 1531 C C . LYS A 1 189 ? 4.749 29.879 -50.531 1.00 71.00 189 LYS A C 1
ATOM 1533 O O . LYS A 1 189 ? 4.038 30.767 -50.073 1.00 71.00 189 LYS A O 1
ATOM 1538 N N . LEU A 1 190 ? 5.105 29.815 -51.814 1.00 60.72 190 LEU A N 1
ATOM 1539 C CA . LEU A 1 190 ? 4.654 30.765 -52.842 1.00 60.72 190 LEU A CA 1
ATOM 1540 C C . LEU A 1 190 ? 3.177 30.573 -53.221 1.00 60.72 190 LEU A C 1
ATOM 1542 O O . LEU A 1 190 ? 2.529 31.515 -53.665 1.00 60.72 190 LEU A O 1
ATOM 1546 N N . SER A 1 191 ? 2.633 29.370 -53.017 1.00 59.53 191 SER A N 1
ATOM 1547 C CA . SER A 1 191 ? 1.232 29.041 -53.315 1.00 59.53 191 SER A CA 1
ATOM 1548 C C . SER A 1 191 ? 0.227 29.391 -52.205 1.00 59.53 191 SER A C 1
ATOM 1550 O O . SER A 1 191 ? -0.979 29.242 -52.410 1.00 59.53 191 SER A O 1
ATOM 1552 N N . LYS A 1 192 ? 0.678 29.877 -51.037 1.00 53.75 192 LYS A N 1
ATOM 1553 C CA . LYS A 1 192 ? -0.234 30.397 -50.005 1.00 53.75 192 LYS A CA 1
ATOM 1554 C C . LYS A 1 192 ? -0.670 31.826 -50.368 1.00 53.75 192 LYS A C 1
ATOM 1556 O O . LYS A 1 192 ? 0.187 32.705 -50.398 1.00 53.75 192 LYS A O 1
ATOM 1561 N N . PRO A 1 193 ? -1.967 32.093 -50.612 1.00 52.81 193 PRO A N 1
ATOM 1562 C CA . PRO A 1 193 ? -2.445 33.452 -50.842 1.00 52.81 193 PRO A CA 1
ATOM 1563 C C . PRO A 1 193 ? -2.326 34.285 -49.557 1.00 52.81 193 PRO A C 1
ATOM 1565 O O . PRO A 1 193 ? -2.571 33.779 -48.461 1.00 52.81 193 PRO A O 1
ATOM 1568 N N . ASP A 1 194 ? -1.943 35.555 -49.705 1.00 51.44 194 ASP A N 1
ATOM 1569 C CA . ASP A 1 194 ? -1.775 36.527 -48.621 1.00 51.44 194 ASP A CA 1
ATOM 1570 C C . ASP A 1 194 ? -2.980 36.543 -47.659 1.00 51.44 194 ASP A C 1
ATOM 1572 O O . ASP A 1 194 ? -4.071 37.007 -47.997 1.00 51.44 194 ASP A O 1
ATOM 1576 N N . GLU A 1 195 ? -2.774 36.124 -46.406 1.00 50.50 195 GLU A N 1
ATOM 1577 C CA . GLU A 1 195 ? -3.719 36.312 -45.295 1.00 50.50 195 GLU A CA 1
ATOM 1578 C C . GLU A 1 195 ? -3.782 37.791 -44.852 1.00 50.50 195 GLU A C 1
ATOM 1580 O O . GLU A 1 195 ? -3.554 38.131 -43.690 1.00 50.50 195 GLU A O 1
ATOM 1585 N N . LYS A 1 196 ? -4.090 38.716 -45.768 1.00 46.25 196 LYS A N 1
ATOM 1586 C CA . LYS A 1 196 ? -4.344 40.128 -45.427 1.00 46.25 196 LYS A CA 1
ATOM 1587 C C . LYS A 1 196 ? -5.799 40.572 -45.536 1.00 46.25 196 LYS A C 1
ATOM 1589 O O . LYS A 1 196 ? -6.095 41.703 -45.160 1.00 46.25 196 LYS A O 1
ATOM 1594 N N . GLU A 1 197 ? -6.733 39.698 -45.913 1.00 44.50 197 GLU A N 1
ATOM 1595 C CA . GLU A 1 197 ? -8.126 40.111 -46.155 1.00 44.50 197 GLU A CA 1
ATOM 1596 C C . GLU A 1 197 ? -9.188 39.519 -45.210 1.00 44.50 197 GLU A C 1
ATOM 1598 O O . GLU A 1 197 ? -10.362 39.471 -45.556 1.00 44.50 197 GLU A O 1
ATOM 1603 N N . ASN A 1 198 ? -8.829 39.135 -43.975 1.00 42.06 198 ASN A N 1
ATOM 1604 C CA . ASN A 1 198 ? -9.825 38.672 -42.986 1.00 42.06 198 ASN A CA 1
ATOM 1605 C C . ASN A 1 198 ? -9.966 39.528 -41.712 1.00 42.06 198 ASN A C 1
ATOM 1607 O O . ASN A 1 198 ? -10.675 39.151 -40.781 1.00 42.06 198 ASN A O 1
ATOM 1611 N N . SER A 1 199 ? -9.395 40.739 -41.681 1.00 40.62 199 SER A N 1
ATOM 1612 C CA . SER A 1 199 ? -9.543 41.666 -40.539 1.00 40.62 199 SER A CA 1
ATOM 1613 C C . SER A 1 199 ? -10.814 42.545 -40.578 1.00 40.62 199 SER A C 1
ATOM 1615 O O . SER A 1 199 ? -10.928 43.513 -39.832 1.00 40.62 199 SER A O 1
ATOM 1617 N N . ARG A 1 200 ? -11.806 42.253 -41.438 1.00 44.09 200 ARG A N 1
ATOM 1618 C CA . ARG A 1 200 ? -13.017 43.099 -41.587 1.00 44.09 200 ARG A CA 1
ATOM 1619 C C . ARG A 1 200 ? -14.363 42.465 -41.217 1.00 44.09 200 ARG A C 1
ATOM 1621 O O . ARG A 1 200 ? -15.385 43.116 -41.399 1.00 44.09 200 ARG A O 1
ATOM 1628 N N . LYS A 1 201 ? -14.407 41.265 -40.627 1.00 43.19 201 LYS A N 1
ATOM 1629 C CA . LYS A 1 201 ? -15.678 40.647 -40.177 1.00 43.19 201 LYS A CA 1
ATOM 1630 C C . LYS A 1 201 ? -15.658 40.122 -38.736 1.00 43.19 201 LYS A C 1
ATOM 1632 O O . LYS A 1 201 ? -16.137 39.028 -38.469 1.00 43.19 201 LYS A O 1
ATOM 1637 N N . LYS A 1 202 ? -15.135 40.909 -37.788 1.00 44.06 202 LYS A N 1
ATOM 1638 C CA . LYS A 1 202 ? -15.298 40.649 -36.339 1.00 44.06 202 LYS A CA 1
ATOM 1639 C C . LYS A 1 202 ? -16.171 41.665 -35.594 1.00 44.06 202 LYS A C 1
ATOM 1641 O O . LYS A 1 202 ? -16.141 41.712 -34.374 1.00 44.06 202 LYS A O 1
ATOM 1646 N N . ASN A 1 203 ? -17.006 42.410 -36.317 1.00 45.62 203 ASN A N 1
ATOM 1647 C CA . ASN A 1 203 ? -18.131 43.128 -35.725 1.00 45.62 203 ASN A CA 1
ATOM 1648 C C . ASN A 1 203 ? -19.421 42.542 -36.292 1.00 45.62 203 ASN A C 1
ATOM 1650 O O . ASN A 1 203 ? -19.779 42.886 -37.411 1.00 45.62 203 ASN A O 1
ATOM 1654 N N . LEU A 1 204 ? -20.045 41.623 -35.553 1.00 39.59 204 LEU A N 1
ATOM 1655 C CA . LEU A 1 204 ? -21.493 41.484 -35.344 1.00 39.59 204 LEU A CA 1
ATOM 1656 C C . LEU A 1 204 ? -21.753 40.179 -34.552 1.00 39.59 204 LEU A C 1
ATOM 1658 O O . LEU A 1 204 ? -21.471 39.110 -35.077 1.00 39.59 204 LEU A O 1
ATOM 1662 N N . LEU A 1 205 ? -22.266 40.333 -33.317 1.00 38.69 205 LEU A N 1
ATOM 1663 C CA . LEU A 1 205 ? -23.353 39.571 -32.647 1.00 38.69 205 LEU A CA 1
ATOM 1664 C C . LEU A 1 205 ? -23.330 38.024 -32.778 1.00 38.69 205 LEU A C 1
ATOM 1666 O O . LEU A 1 205 ? -23.400 37.508 -33.886 1.00 38.69 205 LEU A O 1
ATOM 1670 N N . PHE A 1 206 ? -23.306 37.198 -31.728 1.00 41.09 206 PHE A N 1
ATOM 1671 C CA . PHE A 1 206 ? -23.887 37.237 -30.375 1.00 41.09 206 PHE A CA 1
ATOM 1672 C C . PHE A 1 206 ? -22.959 36.534 -29.375 1.00 41.09 206 PHE A C 1
ATOM 1674 O O . PHE A 1 206 ? -22.237 35.606 -29.807 1.00 41.09 206 PHE A O 1
#

Organism: Caerostris extrusa (NCBI:txid172846)

Secondary structure (DSSP, 8-state):
---EEEEEESSHHHHHHHHHHHHHH-SS-EEEE-GGG-GGG--HHHHHHHHHH-SEEEEEHHHHHHHHHTTSS-GGGEEEEEETTGGG-STT-HHHHHHHGGGG--TTTPPEEEE--S-S-SS---HHHHHHHHHHHHHHHTS-----S-HHHHHTTS----------------HHHHHHHHHHHHHHHHTS--TTS-TT------

Sequence (206 aa):
MEKRIFFLVPTVPLVTQQAKTIRDHTDLKVKGYYGEMDVDSWDKDKWIEEFQNHEVLVMTAEIFRIIVDHAFIPLKRIQLLIIDECHRAQGEHPYRQALKCFGTLSLEEMPRIFGLSASLLNGKCKSSKLEKCLRELEMTLRSTIVTASDISDICKYGTDPDEYIILYEKYEISSTLNNECLDVISEIKLSKPDEKENSRKKNLLF